Protein AF-X1RWL4-F1 (afdb_monomer)

Structure (mmCIF, N/CA/C/O backbone):
data_AF-X1RWL4-F1
#
_entry.id   AF-X1RWL4-F1
#
loop_
_atom_site.group_PDB
_atom_site.id
_atom_site.type_symbol
_atom_site.label_atom_id
_atom_site.label_alt_id
_atom_site.label_comp_id
_atom_site.label_asym_id
_atom_site.label_entity_id
_atom_site.label_seq_id
_atom_site.pdbx_PDB_ins_code
_atom_site.Cartn_x
_atom_site.Cartn_y
_atom_site.Cartn_z
_atom_site.occupancy
_atom_site.B_iso_or_equiv
_atom_site.auth_seq_id
_atom_site.auth_comp_id
_atom_site.auth_asym_id
_atom_site.auth_atom_id
_atom_site.pdbx_PDB_model_num
ATOM 1 N N . MET A 1 1 ? -9.532 5.667 10.538 1.00 86.38 1 MET A N 1
ATOM 2 C CA . MET A 1 1 ? -8.866 4.566 11.268 1.00 86.38 1 MET A CA 1
ATOM 3 C C . MET A 1 1 ? -7.826 3.857 10.399 1.00 86.38 1 MET A C 1
ATOM 5 O O . MET A 1 1 ? -6.660 4.006 10.717 1.00 86.38 1 MET A O 1
ATOM 9 N N . TRP A 1 2 ? -8.199 3.210 9.281 1.00 91.00 2 TRP A N 1
ATOM 10 C CA . TRP A 1 2 ? -7.274 2.507 8.360 1.00 91.00 2 TRP A CA 1
ATOM 11 C C . TRP A 1 2 ? -6.028 3.310 7.957 1.00 91.00 2 TRP A C 1
ATOM 13 O O . TRP A 1 2 ? -4.929 2.778 7.972 1.00 91.00 2 TRP A O 1
ATOM 23 N N . ALA A 1 3 ? -6.176 4.606 7.670 1.00 91.00 3 ALA A N 1
ATOM 24 C CA . ALA A 1 3 ? -5.055 5.463 7.276 1.00 91.00 3 ALA A CA 1
ATOM 25 C C . ALA A 1 3 ? -3.984 5.682 8.367 1.00 91.00 3 ALA A C 1
ATOM 27 O O . ALA A 1 3 ? -2.908 6.175 8.047 1.00 91.00 3 ALA A O 1
ATOM 28 N N . ASN A 1 4 ? -4.278 5.356 9.631 1.00 94.00 4 ASN A N 1
ATOM 29 C CA . ASN A 1 4 ? -3.341 5.497 10.752 1.00 94.00 4 ASN A CA 1
ATOM 30 C C . ASN A 1 4 ? -2.803 4.151 11.249 1.00 94.00 4 ASN A C 1
ATOM 32 O O . ASN A 1 4 ? -2.089 4.123 12.248 1.00 94.00 4 ASN A O 1
ATOM 36 N N . ALA A 1 5 ? -3.185 3.044 10.610 1.00 95.62 5 ALA A N 1
ATOM 37 C CA . ALA A 1 5 ? -2.617 1.749 10.934 1.00 95.62 5 ALA A CA 1
ATOM 38 C C . ALA A 1 5 ? -1.199 1.636 10.362 1.00 95.62 5 ALA A C 1
ATOM 40 O O . ALA A 1 5 ? -0.877 2.242 9.338 1.00 95.62 5 ALA A O 1
ATOM 41 N N . ASP A 1 6 ? -0.354 0.865 11.037 1.00 95.94 6 ASP A N 1
ATOM 42 C CA . ASP A 1 6 ? 0.970 0.527 10.534 1.00 95.94 6 ASP A CA 1
ATOM 43 C C . ASP A 1 6 ? 0.908 -0.457 9.356 1.00 95.94 6 ASP A C 1
ATOM 45 O O . ASP A 1 6 ? -0.157 -0.909 8.935 1.00 95.94 6 ASP A O 1
ATOM 49 N N . ASP A 1 7 ? 2.073 -0.824 8.824 1.00 96.69 7 ASP A N 1
ATOM 50 C CA . ASP A 1 7 ? 2.168 -1.689 7.649 1.00 96.69 7 ASP A CA 1
ATOM 51 C C . ASP A 1 7 ? 1.586 -3.106 7.857 1.00 96.69 7 ASP A C 1
ATOM 53 O O . ASP A 1 7 ? 1.326 -3.804 6.873 1.00 96.69 7 ASP A O 1
ATOM 57 N N . GLN A 1 8 ? 1.356 -3.535 9.105 1.00 97.00 8 GLN A N 1
ATOM 58 C CA . GLN A 1 8 ? 0.704 -4.805 9.454 1.00 97.00 8 GLN A CA 1
ATOM 59 C C . GLN A 1 8 ? -0.793 -4.640 9.778 1.00 97.00 8 GLN A C 1
ATOM 61 O O . GLN A 1 8 ? -1.455 -5.616 10.146 1.00 97.00 8 GLN A O 1
ATOM 66 N N . GLY A 1 9 ? -1.339 -3.428 9.651 1.00 96.62 9 GLY A N 1
ATOM 67 C CA . GLY A 1 9 ? -2.737 -3.128 9.939 1.00 96.62 9 GLY A CA 1
ATOM 68 C C . GLY A 1 9 ? -3.029 -2.985 11.427 1.00 96.62 9 GLY A C 1
ATOM 69 O O . GLY A 1 9 ? -4.152 -3.270 11.851 1.00 96.62 9 GLY A O 1
ATOM 70 N N . ARG A 1 10 ? -2.030 -2.585 12.226 1.00 96.62 10 ARG A N 1
ATOM 71 C CA . ARG A 1 10 ? -2.174 -2.400 13.674 1.00 96.62 10 ARG A CA 1
ATOM 72 C C . ARG A 1 10 ? -2.142 -0.946 14.084 1.00 96.62 10 ARG A C 1
ATOM 74 O O . ARG A 1 10 ? -1.489 -0.117 13.458 1.00 96.62 10 ARG A O 1
ATOM 81 N N . LEU A 1 11 ? -2.851 -0.653 15.164 1.00 95.88 11 LEU A N 1
ATOM 82 C CA . LEU A 1 11 ? -2.928 0.674 15.755 1.00 95.88 11 LEU A CA 1
ATOM 83 C C . LEU A 1 11 ? -3.198 0.571 17.270 1.00 95.88 11 LEU A C 1
ATOM 85 O O . LEU A 1 11 ? -3.659 -0.482 17.732 1.00 95.88 11 LEU A O 1
ATOM 89 N N . PRO A 1 12 ? -2.905 1.626 18.050 1.00 95.38 12 PRO A N 1
ATOM 90 C CA . PRO A 1 12 ? -3.184 1.655 19.485 1.00 95.38 12 PRO A CA 1
ATOM 91 C C . PRO A 1 12 ? -4.684 1.511 19.748 1.00 95.38 12 PRO A C 1
ATOM 93 O O . PRO A 1 12 ? -5.498 2.058 19.014 1.00 95.38 12 PRO A O 1
ATOM 96 N N . GLY A 1 13 ? -5.054 0.772 20.793 1.00 94.56 13 GLY A N 1
ATOM 97 C CA . GLY A 1 13 ? -6.445 0.604 21.223 1.00 94.56 13 GLY A CA 1
ATOM 98 C C . GLY A 1 13 ? -6.926 1.663 22.213 1.00 94.56 13 GLY A C 1
ATOM 99 O O . GLY A 1 13 ? -8.091 1.636 22.598 1.00 94.56 13 GLY A O 1
ATOM 100 N N . ASP A 1 14 ? -6.052 2.588 22.622 1.00 95.06 14 ASP A N 1
ATOM 101 C CA . ASP A 1 14 ? -6.396 3.623 23.593 1.00 95.06 14 ASP A CA 1
ATOM 102 C C . ASP A 1 14 ? -7.514 4.546 23.054 1.00 95.06 14 ASP A C 1
ATOM 104 O O . ASP A 1 14 ? -7.392 5.086 21.947 1.00 95.06 14 ASP A O 1
ATOM 108 N N . PRO A 1 15 ? -8.611 4.755 23.810 1.00 95.31 15 PRO A N 1
ATOM 109 C CA . PRO A 1 15 ? -9.731 5.579 23.366 1.00 95.31 15 PRO A CA 1
ATOM 110 C C . PRO A 1 15 ? -9.363 7.019 22.996 1.00 95.31 15 PRO A C 1
ATOM 112 O O . PRO A 1 15 ? -9.972 7.598 22.094 1.00 95.31 15 PRO A O 1
ATOM 115 N N . GLU A 1 16 ? -8.395 7.623 23.684 1.00 94.62 16 GLU A N 1
ATOM 116 C CA . GLU A 1 16 ? -7.959 8.994 23.422 1.00 94.62 16 GLU A CA 1
ATOM 117 C C . GLU A 1 16 ? -7.144 9.065 22.127 1.00 94.62 16 GLU A C 1
ATOM 119 O O . GLU A 1 16 ? -7.419 9.910 21.268 1.00 94.62 16 GLU A O 1
ATOM 124 N N . GLU A 1 17 ? -6.229 8.115 21.926 1.00 94.50 17 GLU A N 1
ATOM 125 C CA . GLU A 1 17 ? -5.460 7.998 20.684 1.00 94.50 17 GLU A CA 1
ATOM 126 C C . GLU A 1 17 ? -6.363 7.697 19.479 1.00 94.50 17 GLU A C 1
ATOM 128 O O . GLU A 1 17 ? -6.237 8.336 18.432 1.00 94.50 17 GLU A O 1
ATOM 133 N N . ILE A 1 18 ? -7.339 6.796 19.623 1.00 95.38 18 ILE A N 1
ATOM 134 C CA . ILE A 1 18 ? -8.297 6.480 18.556 1.00 95.38 18 ILE A CA 1
ATOM 135 C C . ILE A 1 18 ? -9.206 7.662 18.241 1.00 95.38 18 ILE A C 1
ATOM 137 O O . ILE A 1 18 ? -9.447 7.947 17.063 1.00 95.38 18 ILE A O 1
ATOM 141 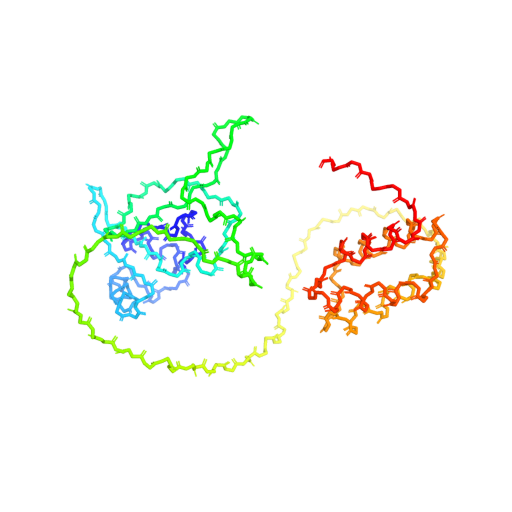N N . LYS A 1 19 ? -9.684 8.391 19.256 1.00 94.94 19 LYS A N 1
ATOM 142 C CA . LYS A 1 19 ? -10.458 9.617 19.042 1.00 94.94 19 LYS A CA 1
ATOM 143 C C . LYS A 1 19 ? -9.663 10.613 18.199 1.00 94.94 19 LYS A C 1
ATOM 145 O O . LYS A 1 19 ? -10.202 11.145 17.226 1.00 94.94 19 LYS A O 1
ATOM 150 N N . TYR A 1 20 ? -8.396 10.829 18.541 1.00 94.12 20 TYR A N 1
ATOM 151 C CA . TYR A 1 20 ? -7.521 11.741 17.812 1.00 94.12 20 TYR A CA 1
ATOM 152 C C . TYR A 1 20 ? -7.214 11.247 16.390 1.00 94.12 20 TYR A C 1
ATOM 154 O O . TYR A 1 20 ? -7.287 12.016 15.434 1.00 94.12 20 TYR A O 1
ATOM 162 N N . ALA A 1 21 ? -6.933 9.956 16.223 1.00 92.44 21 ALA A N 1
ATOM 163 C CA . ALA A 1 21 ? -6.550 9.382 14.939 1.00 92.44 21 ALA A CA 1
ATOM 164 C C . ALA A 1 21 ? -7.731 9.255 13.959 1.00 92.44 21 ALA A C 1
ATOM 166 O O . ALA A 1 21 ? -7.589 9.511 12.762 1.00 92.44 21 ALA A O 1
ATOM 167 N N . ALA A 1 22 ? -8.900 8.814 14.428 1.00 92.31 22 ALA A N 1
ATOM 168 C CA . ALA A 1 22 ? -10.034 8.479 13.566 1.00 92.31 22 ALA A CA 1
ATOM 169 C C . ALA A 1 22 ? -11.090 9.587 13.475 1.00 92.31 22 ALA A C 1
ATOM 171 O O . ALA A 1 22 ? -11.703 9.736 12.418 1.00 92.31 22 ALA A O 1
ATOM 172 N N . CYS A 1 23 ? -11.291 10.360 14.544 1.00 92.56 23 CYS A N 1
ATOM 173 C CA . CYS A 1 23 ? -12.395 11.313 14.659 1.00 92.56 23 CYS A CA 1
ATOM 174 C C . CYS A 1 23 ? -11.955 12.698 15.192 1.00 92.56 23 CYS A C 1
ATOM 176 O O . CYS A 1 23 ? -12.663 13.240 16.045 1.00 92.56 23 CYS A O 1
ATOM 178 N N . PRO A 1 24 ? -10.845 13.314 14.729 1.00 91.50 24 PRO A N 1
ATOM 179 C CA . PRO A 1 24 ? -10.258 14.493 15.382 1.00 91.50 24 PRO A CA 1
ATOM 180 C C . PRO A 1 24 ? -11.190 15.712 15.448 1.00 91.50 24 PRO A C 1
ATOM 182 O O . PRO A 1 24 ? -11.215 16.403 16.457 1.00 91.50 24 PRO A O 1
ATOM 185 N N . ASN A 1 25 ? -11.997 15.946 14.407 1.00 92.38 25 ASN A N 1
ATOM 186 C CA . ASN A 1 25 ? -12.827 17.154 14.261 1.00 92.38 25 ASN A CA 1
ATOM 187 C C . ASN A 1 25 ? -14.329 16.895 14.482 1.00 92.38 25 ASN A C 1
ATOM 189 O O . ASN A 1 25 ? -15.168 17.593 13.917 1.00 92.38 25 ASN A O 1
ATOM 193 N N . ILE A 1 26 ? -14.682 15.834 15.212 1.00 92.00 26 ILE A N 1
ATOM 194 C CA . ILE A 1 26 ? -16.082 15.446 15.442 1.00 92.00 26 ILE A CA 1
ATOM 195 C C . ILE A 1 26 ? -16.442 15.671 16.911 1.00 92.00 26 ILE A C 1
ATOM 197 O O . ILE A 1 26 ? -16.316 14.758 17.722 1.00 92.00 26 ILE A O 1
ATOM 201 N N . ASP A 1 27 ? -16.875 16.879 17.263 1.00 92.12 27 ASP A N 1
ATOM 202 C CA . ASP A 1 27 ? -17.032 17.310 18.665 1.00 92.12 27 ASP A CA 1
ATOM 203 C C . ASP A 1 27 ? -18.026 16.472 19.482 1.00 92.12 27 ASP A C 1
ATOM 205 O O . ASP A 1 27 ? -17.841 16.286 20.681 1.00 92.12 27 ASP A O 1
ATOM 209 N N . HIS A 1 28 ? -19.066 15.930 18.843 1.00 93.38 28 HIS A N 1
ATOM 210 C CA . HIS A 1 28 ? -20.084 15.124 19.526 1.00 93.38 28 HIS A CA 1
ATOM 211 C C . HIS A 1 28 ? -19.628 13.694 19.849 1.00 93.38 28 HIS A C 1
ATOM 213 O O . HIS A 1 28 ? -20.291 13.022 20.630 1.00 93.38 28 HIS A O 1
ATOM 219 N N . ILE A 1 29 ? -18.526 13.222 19.255 1.00 93.06 29 ILE A N 1
ATOM 220 C CA . ILE A 1 29 ? -17.916 11.935 19.607 1.00 93.06 29 ILE A CA 1
ATOM 221 C C . ILE A 1 29 ? -16.843 12.215 20.646 1.00 93.06 29 ILE A C 1
ATOM 223 O O . ILE A 1 29 ? -15.818 12.823 20.338 1.00 93.06 29 ILE A O 1
ATOM 227 N N . THR A 1 30 ? -17.042 11.744 21.864 1.00 95.00 30 THR A N 1
ATOM 228 C CA . 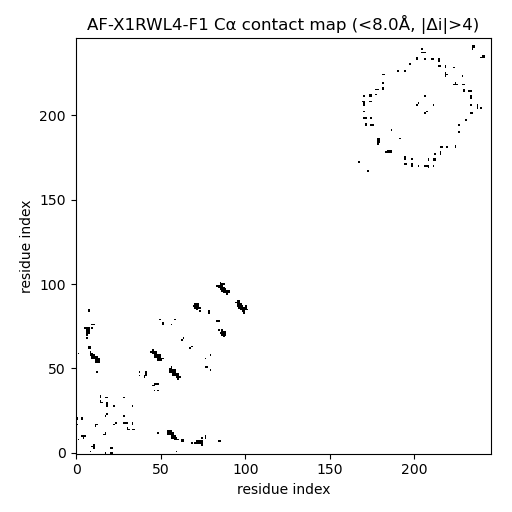THR A 1 30 ? -16.074 11.867 22.952 1.00 95.00 30 THR A CA 1
ATOM 229 C C . THR A 1 30 ? -15.224 10.603 23.070 1.00 95.00 30 THR A C 1
ATOM 231 O O . THR A 1 30 ? -15.542 9.559 22.502 1.00 95.00 30 THR A O 1
ATOM 234 N N . LYS A 1 31 ? -14.137 10.659 23.850 1.00 94.38 31 LYS A N 1
ATOM 235 C CA . LYS A 1 31 ? -13.337 9.459 24.156 1.00 94.38 31 LYS A CA 1
ATOM 236 C C . LYS A 1 31 ? -14.129 8.365 24.885 1.00 94.38 31 LYS A C 1
ATOM 238 O O . LYS A 1 31 ? -13.762 7.202 24.799 1.00 94.38 31 LYS A O 1
ATOM 243 N N . ALA A 1 32 ? -15.224 8.721 25.562 1.00 95.19 32 ALA A N 1
ATOM 244 C CA . ALA A 1 32 ? -16.102 7.760 26.227 1.00 95.19 32 ALA A CA 1
ATOM 245 C C . ALA A 1 32 ? -16.952 6.942 25.237 1.00 95.19 32 ALA A C 1
ATOM 247 O O . ALA A 1 32 ? -17.381 5.842 25.574 1.00 95.19 32 ALA A O 1
ATOM 248 N N . ASP A 1 33 ? -17.162 7.446 24.017 1.00 95.94 33 ASP A N 1
ATOM 249 C CA . ASP A 1 33 ? -17.944 6.760 22.981 1.00 95.94 33 ASP A CA 1
ATOM 250 C C . ASP A 1 33 ? -17.107 5.733 22.205 1.00 95.94 33 ASP A C 1
ATOM 252 O O . ASP A 1 33 ? -17.641 4.783 21.630 1.00 95.94 33 ASP A O 1
ATOM 256 N N . ILE A 1 34 ? -15.780 5.901 22.203 1.00 96.06 34 ILE A N 1
ATOM 257 C CA . ILE A 1 34 ? -14.854 5.077 21.422 1.00 96.06 34 ILE A CA 1
ATOM 258 C C . ILE A 1 34 ? -14.924 3.586 21.778 1.00 96.06 34 ILE A C 1
ATOM 260 O O . ILE A 1 34 ? -15.020 2.798 20.840 1.00 96.06 34 ILE A O 1
ATOM 264 N N . PRO A 1 35 ? -14.943 3.153 23.057 1.00 96.31 35 PRO A N 1
ATOM 265 C CA . PRO A 1 35 ? -15.036 1.729 23.380 1.00 96.31 35 PRO A CA 1
ATOM 266 C C . PRO A 1 35 ? -16.260 1.054 22.753 1.00 96.31 35 PRO A C 1
ATOM 268 O O . PRO A 1 35 ? -16.147 -0.032 22.192 1.00 96.31 35 PRO A O 1
ATOM 271 N N . LYS A 1 36 ? -17.415 1.732 22.767 1.00 96.81 36 LYS A N 1
ATOM 272 C CA . LYS A 1 36 ? -18.646 1.222 22.156 1.00 96.81 36 LYS A CA 1
ATOM 273 C C . LYS A 1 36 ? -18.533 1.137 20.632 1.00 96.81 36 LYS A C 1
ATOM 275 O O . LYS A 1 36 ? -18.956 0.151 20.039 1.00 96.81 36 LYS A O 1
ATOM 280 N N . LEU A 1 37 ? -17.931 2.142 19.994 1.00 95.81 37 LEU A N 1
ATOM 281 C CA . LEU A 1 37 ? -17.680 2.118 18.549 1.00 95.81 37 LEU A CA 1
ATOM 282 C C . LEU A 1 37 ? -16.722 0.982 18.160 1.00 95.81 37 LEU A C 1
ATOM 284 O O . LEU A 1 37 ? -16.943 0.307 17.159 1.00 95.81 37 LEU A O 1
ATOM 288 N N . LEU A 1 38 ? -15.676 0.741 18.955 1.00 96.25 38 LEU A N 1
ATOM 289 C CA . LEU A 1 38 ? -14.752 -0.372 18.736 1.00 96.25 38 LEU A CA 1
ATOM 290 C C . LEU A 1 38 ? -15.442 -1.728 18.917 1.00 96.25 38 LEU A C 1
ATOM 292 O O . LEU A 1 38 ? -15.200 -2.633 18.122 1.00 96.25 38 LEU A O 1
ATOM 296 N N . GLU A 1 39 ? -16.332 -1.862 19.902 1.00 96.81 39 GLU A N 1
ATOM 297 C CA . GLU A 1 39 ? -17.157 -3.061 20.087 1.00 96.81 39 GLU A CA 1
ATOM 298 C C . GLU A 1 39 ? -18.069 -3.310 18.877 1.00 96.81 39 GLU A C 1
ATOM 300 O O . GLU A 1 39 ? -18.146 -4.433 18.382 1.00 96.81 39 GLU A O 1
ATOM 305 N N . GLU A 1 40 ? -18.711 -2.266 18.343 1.00 97.06 40 GLU A N 1
ATOM 306 C CA . GLU A 1 40 ? -19.524 -2.365 17.127 1.00 97.06 40 GLU A CA 1
ATOM 307 C C . GLU A 1 40 ? -18.685 -2.797 15.915 1.00 97.06 40 GLU A C 1
ATOM 309 O O . GLU A 1 40 ? -19.104 -3.678 15.164 1.00 97.06 40 GLU A O 1
ATOM 314 N N . LEU A 1 41 ? -17.484 -2.243 15.731 1.00 96.56 41 LEU A N 1
ATOM 315 C CA . LEU A 1 41 ? -16.582 -2.647 14.646 1.00 96.56 41 LEU A CA 1
ATOM 316 C C . LEU A 1 41 ? -16.090 -4.092 14.809 1.00 96.56 41 LEU A C 1
ATOM 318 O O . LEU A 1 41 ? -16.033 -4.833 13.827 1.00 96.56 41 LEU A O 1
ATOM 322 N N . ALA A 1 42 ? -15.766 -4.504 16.036 1.00 96.62 42 ALA A N 1
ATOM 323 C CA . ALA A 1 42 ? -15.335 -5.865 16.337 1.00 96.62 42 ALA A CA 1
ATOM 324 C C . ALA A 1 42 ? -16.464 -6.881 16.119 1.00 96.62 42 ALA A C 1
ATOM 326 O O . ALA A 1 42 ? -16.242 -7.939 15.543 1.00 96.62 42 ALA A O 1
ATOM 327 N N . LYS A 1 43 ? -17.698 -6.533 16.501 1.00 97.44 43 LYS A N 1
ATOM 328 C CA . LYS A 1 43 ? -18.894 -7.358 16.279 1.00 97.44 43 LYS A CA 1
ATOM 329 C C . LYS A 1 43 ? -19.203 -7.585 14.795 1.00 97.44 43 LYS A C 1
ATOM 331 O O . LYS A 1 43 ? -19.867 -8.561 14.461 1.00 97.44 43 LYS A O 1
ATOM 336 N N . ASN A 1 44 ? -18.764 -6.678 13.926 1.00 97.00 44 ASN A N 1
ATOM 337 C CA . ASN A 1 44 ? -18.918 -6.786 12.476 1.00 97.00 44 ASN A CA 1
ATOM 338 C C . ASN A 1 44 ? -17.692 -7.413 11.785 1.00 97.00 44 ASN A C 1
ATOM 340 O O . ASN A 1 44 ? -17.575 -7.297 10.568 1.00 97.00 44 ASN A O 1
ATOM 344 N N . ASP A 1 45 ? -16.771 -8.029 12.536 1.00 96.19 45 ASP A N 1
ATOM 345 C CA . ASP A 1 45 ? -15.558 -8.673 12.012 1.00 96.19 45 ASP A CA 1
ATOM 346 C C . ASP A 1 45 ? -14.675 -7.738 11.159 1.00 96.19 45 ASP A C 1
ATOM 348 O O . ASP A 1 45 ? -13.953 -8.172 10.262 1.00 96.19 45 ASP A O 1
ATOM 352 N N . LEU A 1 46 ? -14.703 -6.430 11.442 1.00 96.12 46 LEU A N 1
ATOM 353 C CA . LEU A 1 46 ? -13.837 -5.454 10.768 1.00 96.12 46 LEU A CA 1
ATOM 354 C C . LEU A 1 46 ? -12.483 -5.330 11.469 1.00 96.12 46 LEU A C 1
ATOM 356 O O . LEU A 1 46 ? -11.445 -5.115 10.837 1.00 96.12 46 LEU A O 1
ATOM 360 N N . ILE A 1 47 ? -12.495 -5.464 12.794 1.00 97.38 47 ILE A N 1
ATOM 361 C CA . ILE A 1 47 ? -11.309 -5.371 13.636 1.00 97.38 47 ILE A CA 1
ATOM 362 C C . ILE A 1 47 ? -11.313 -6.433 14.729 1.00 97.38 47 ILE A C 1
ATOM 364 O O . ILE A 1 47 ? -12.355 -6.938 15.130 1.00 97.38 47 ILE A O 1
ATOM 368 N N . LYS A 1 48 ? -10.134 -6.700 15.283 1.00 96.94 48 LYS A N 1
ATOM 369 C CA . LYS A 1 48 ? -9.943 -7.445 16.525 1.00 96.94 48 LYS A CA 1
ATOM 370 C C . LYS A 1 48 ? -9.229 -6.550 17.527 1.00 96.94 48 LYS A C 1
ATOM 372 O O . LYS A 1 48 ? -8.090 -6.150 17.292 1.00 96.94 48 LYS A O 1
ATOM 377 N N . VAL A 1 49 ? -9.893 -6.246 18.637 1.00 96.75 49 VAL A N 1
ATOM 378 C CA . VAL A 1 49 ? -9.277 -5.579 19.793 1.00 96.75 49 VAL A CA 1
ATOM 379 C C . VAL A 1 49 ? -8.631 -6.655 20.665 1.00 96.75 49 VAL A C 1
ATOM 381 O O . VAL A 1 49 ? -9.252 -7.683 20.937 1.00 96.75 49 VAL A O 1
ATOM 384 N N . TYR A 1 50 ? -7.375 -6.468 21.060 1.00 96.38 50 TYR A N 1
ATOM 385 C CA . TYR A 1 50 ? -6.640 -7.431 21.878 1.00 96.38 50 TYR A CA 1
ATOM 386 C C . TYR A 1 50 ? -5.692 -6.734 22.852 1.00 96.38 50 TYR A C 1
ATOM 388 O O . TYR A 1 50 ? -5.208 -5.626 22.617 1.00 96.38 50 TYR A O 1
ATOM 396 N N . ASN A 1 51 ? -5.414 -7.417 23.959 1.00 95.12 51 ASN A N 1
ATOM 397 C CA . ASN A 1 51 ? -4.500 -6.930 24.980 1.00 95.12 51 ASN A CA 1
ATOM 398 C C . ASN A 1 51 ? -3.062 -7.312 24.643 1.00 95.12 51 ASN A C 1
ATOM 400 O O . ASN A 1 51 ? -2.763 -8.471 24.348 1.00 95.12 51 ASN A O 1
ATOM 404 N N . THR A 1 52 ? -2.163 -6.338 24.743 1.00 91.56 52 THR A N 1
ATOM 405 C CA . THR A 1 52 ? -0.717 -6.570 24.744 1.00 91.56 52 THR A CA 1
ATOM 406 C C . THR A 1 52 ? -0.174 -6.404 26.164 1.00 91.56 52 THR A C 1
ATOM 408 O O . THR A 1 52 ? -0.892 -6.038 27.090 1.00 91.56 52 THR A O 1
ATOM 411 N N . TYR A 1 53 ? 1.121 -6.642 26.353 1.00 88.19 53 TYR A N 1
ATOM 412 C CA . TYR A 1 53 ? 1.784 -6.435 27.643 1.00 88.19 53 TYR A CA 1
ATOM 413 C C . TYR A 1 53 ? 1.829 -4.962 28.098 1.00 88.19 53 TYR A C 1
ATOM 415 O O . TYR A 1 53 ? 2.065 -4.706 29.276 1.00 88.19 53 TYR A O 1
ATOM 423 N N . LYS A 1 54 ? 1.661 -4.002 27.175 1.00 83.75 54 LYS A N 1
ATOM 424 C CA . LYS A 1 54 ? 1.775 -2.556 27.439 1.00 83.75 54 LYS A CA 1
ATOM 425 C C . LYS A 1 54 ? 0.450 -1.819 27.321 1.00 83.75 54 LYS A C 1
ATOM 427 O O . LYS A 1 54 ? 0.163 -0.974 28.159 1.00 83.75 54 LYS A O 1
ATOM 432 N N . THR A 1 55 ? -0.310 -2.100 26.269 1.00 89.50 55 THR A N 1
ATOM 433 C CA . THR A 1 55 ? -1.536 -1.368 25.924 1.00 89.50 55 THR A CA 1
ATOM 434 C C . THR A 1 55 ? -2.538 -2.2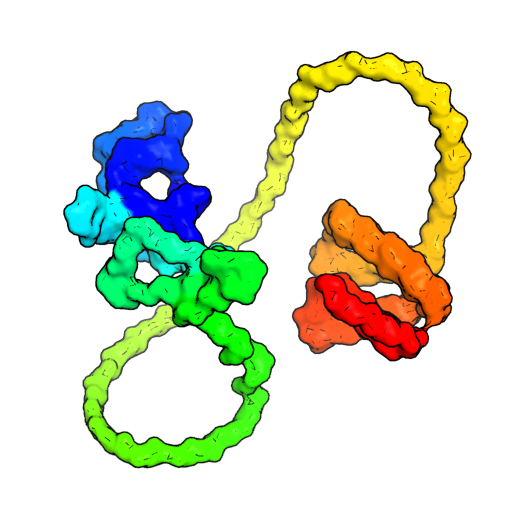77 25.221 1.00 89.50 55 THR A C 1
ATOM 436 O O . THR A 1 55 ? -2.179 -3.340 24.702 1.00 89.50 55 THR A O 1
ATOM 439 N N . GLU A 1 56 ? -3.789 -1.838 25.135 1.00 94.81 56 GLU A N 1
ATOM 440 C CA . GLU A 1 56 ? -4.718 -2.371 24.142 1.00 94.81 56 GLU A CA 1
ATOM 441 C C . GLU A 1 56 ? -4.221 -2.025 22.735 1.00 94.81 56 GLU A C 1
ATOM 443 O O . GLU A 1 56 ? -3.619 -0.971 22.499 1.00 94.81 56 GLU A O 1
ATOM 448 N N . ALA A 1 57 ? -4.438 -2.944 21.804 1.00 96.38 57 ALA A N 1
ATOM 449 C CA . ALA A 1 57 ? -4.111 -2.783 20.401 1.00 96.38 57 ALA A CA 1
ATOM 450 C C . ALA A 1 57 ? -5.267 -3.291 19.542 1.00 96.38 57 ALA A C 1
ATOM 452 O O . ALA A 1 57 ? -6.086 -4.112 19.962 1.00 96.38 57 ALA A O 1
ATOM 453 N N . ILE A 1 58 ? -5.324 -2.789 18.317 1.00 97.50 58 ILE A N 1
ATOM 454 C CA . ILE A 1 58 ? -6.338 -3.150 17.336 1.00 97.50 58 ILE A CA 1
ATOM 455 C C . ILE A 1 58 ? -5.633 -3.761 16.132 1.00 97.50 58 ILE A C 1
ATOM 457 O O . ILE A 1 58 ? -4.616 -3.244 15.676 1.00 97.50 58 ILE A O 1
ATOM 461 N N . GLN A 1 59 ? -6.176 -4.863 15.621 1.00 97.69 59 GLN A N 1
ATOM 462 C CA . GLN A 1 59 ? -5.801 -5.468 14.346 1.00 97.69 59 GLN A CA 1
ATOM 463 C C . GLN A 1 59 ? -6.957 -5.300 13.364 1.00 97.69 59 GLN A C 1
ATOM 465 O O . GLN A 1 59 ? -8.073 -5.729 13.646 1.00 97.69 59 GLN A O 1
ATOM 470 N N . ILE A 1 60 ? -6.686 -4.724 12.200 1.00 97.12 60 ILE A N 1
ATOM 471 C CA . ILE A 1 60 ? -7.624 -4.694 11.076 1.00 97.12 60 ILE A CA 1
ATOM 472 C C . ILE A 1 60 ? -7.594 -6.062 10.383 1.00 97.12 60 ILE A C 1
ATOM 474 O O . ILE A 1 60 ? -6.515 -6.534 10.014 1.00 97.12 60 ILE A O 1
ATOM 478 N N . LEU A 1 61 ? -8.756 -6.708 10.236 1.00 96.31 61 LEU A N 1
ATOM 479 C CA . LEU A 1 61 ? -8.843 -8.108 9.796 1.00 96.31 61 LEU A CA 1
ATOM 480 C C . LEU A 1 61 ? -8.691 -8.286 8.278 1.00 96.31 61 LEU A C 1
ATOM 482 O O . LEU A 1 61 ? -8.106 -9.268 7.834 1.00 96.31 61 LEU A O 1
ATOM 486 N N . ASP A 1 62 ? -9.130 -7.313 7.484 1.00 94.12 62 ASP A N 1
ATOM 487 C CA . ASP A 1 62 ? -9.070 -7.335 6.015 1.00 94.12 62 ASP A CA 1
ATOM 488 C C . ASP A 1 62 ? -7.845 -6.598 5.438 1.00 94.12 62 ASP A C 1
ATOM 490 O O . ASP A 1 62 ? -7.734 -6.390 4.225 1.00 94.12 62 ASP A O 1
ATOM 494 N N . TRP A 1 63 ? -6.890 -6.211 6.295 1.00 95.06 63 TRP A N 1
ATOM 495 C CA . TRP A 1 63 ? -5.779 -5.321 5.941 1.00 95.06 63 TRP A CA 1
ATOM 496 C C . TRP A 1 63 ? -5.018 -5.771 4.688 1.00 95.06 63 TRP A C 1
ATOM 498 O O . TRP A 1 63 ? -4.833 -5.005 3.739 1.00 95.06 63 TRP A O 1
ATOM 508 N N . TRP A 1 64 ? -4.603 -7.038 4.662 1.00 92.81 64 TRP A N 1
ATOM 509 C CA . TRP A 1 64 ? -3.817 -7.600 3.565 1.00 92.81 64 TRP A CA 1
ATOM 510 C C . TRP A 1 64 ? -4.628 -7.819 2.288 1.00 92.81 64 TRP A C 1
ATOM 512 O O . TRP A 1 64 ? -4.060 -7.804 1.194 1.00 92.81 64 TRP A O 1
ATOM 522 N N . GLU A 1 65 ? -5.946 -7.975 2.402 1.00 90.88 65 GLU A N 1
ATOM 523 C CA . GLU A 1 65 ? -6.836 -8.146 1.256 1.00 90.88 65 GLU A CA 1
ATOM 524 C C . GLU A 1 65 ? -7.047 -6.819 0.522 1.00 90.88 65 GLU A C 1
ATOM 526 O O . GLU A 1 65 ? -6.981 -6.786 -0.715 1.00 90.88 65 GLU A O 1
ATOM 531 N N . VAL A 1 66 ? -7.224 -5.737 1.292 1.00 90.81 66 VAL A N 1
ATOM 532 C CA . VAL A 1 66 ? -7.554 -4.392 0.805 1.00 90.81 66 VAL A CA 1
ATOM 533 C C . VAL A 1 66 ? -6.310 -3.578 0.438 1.00 90.81 66 VAL A C 1
ATOM 535 O O . VAL A 1 66 ? -6.247 -3.032 -0.664 1.00 90.81 66 VAL A O 1
ATOM 538 N N . HIS A 1 67 ? -5.308 -3.479 1.322 1.00 88.88 67 HIS A N 1
ATOM 539 C CA . HIS A 1 67 ? -4.210 -2.517 1.145 1.00 88.88 67 HIS A CA 1
ATOM 540 C C . HIS A 1 67 ? -3.040 -3.021 0.293 1.00 88.88 67 HIS A C 1
ATOM 542 O O . HIS A 1 67 ? -2.379 -2.202 -0.348 1.00 88.88 67 HIS A O 1
ATOM 548 N N . ARG A 1 68 ? -2.782 -4.338 0.267 1.00 89.44 68 ARG A N 1
ATOM 549 C CA . ARG A 1 68 ? -1.731 -5.009 -0.536 1.00 89.44 68 ARG A CA 1
ATOM 550 C C . ARG A 1 68 ? -0.436 -4.186 -0.707 1.00 89.44 68 ARG A C 1
ATOM 552 O O . ARG A 1 68 ? -0.033 -3.900 -1.843 1.00 89.44 68 ARG A O 1
ATOM 559 N N . PRO A 1 69 ? 0.224 -3.768 0.387 1.00 90.38 69 PRO A N 1
ATOM 560 C CA . PRO A 1 69 ? 1.382 -2.897 0.284 1.00 90.38 69 PRO A CA 1
ATOM 561 C C . PRO A 1 69 ? 2.567 -3.632 -0.365 1.00 90.38 69 PRO A C 1
ATOM 563 O O . PRO A 1 69 ? 2.771 -4.829 -0.177 1.00 90.38 69 PRO A O 1
ATOM 566 N N . GLN A 1 70 ? 3.381 -2.915 -1.148 1.00 92.31 70 GLN A N 1
ATOM 567 C CA . GLN A 1 70 ? 4.580 -3.487 -1.787 1.00 92.31 70 GLN A CA 1
ATOM 568 C C . GLN A 1 70 ? 5.731 -3.706 -0.789 1.00 92.31 70 GLN A C 1
ATOM 570 O O . GLN A 1 70 ? 6.619 -4.527 -1.040 1.00 92.31 70 GLN A O 1
ATOM 575 N N . TRP A 1 71 ? 5.718 -2.945 0.304 1.00 94.81 71 TRP A N 1
ATOM 576 C CA . TRP A 1 71 ? 6.669 -2.974 1.408 1.00 94.81 71 TRP A CA 1
ATOM 577 C C . TRP A 1 71 ? 5.884 -2.961 2.711 1.00 94.81 71 TRP A C 1
ATOM 579 O O . TRP A 1 71 ? 4.889 -2.252 2.795 1.00 94.81 71 TRP A O 1
ATOM 589 N N . ALA A 1 72 ? 6.346 -3.714 3.698 1.00 96.81 72 ALA A N 1
ATOM 590 C CA . ALA A 1 72 ? 5.782 -3.704 5.028 1.00 96.81 72 ALA A CA 1
ATOM 591 C C . ALA A 1 72 ? 6.867 -3.886 6.086 1.00 96.81 72 ALA A C 1
ATOM 593 O O . ALA A 1 72 ? 7.599 -4.887 6.095 1.00 96.81 72 ALA A O 1
ATOM 594 N N . TRP A 1 73 ? 6.970 -2.893 6.956 1.00 96.50 73 TRP A N 1
ATOM 595 C CA . TRP A 1 73 ? 7.807 -2.912 8.141 1.00 96.50 73 TRP A CA 1
ATOM 596 C C . TR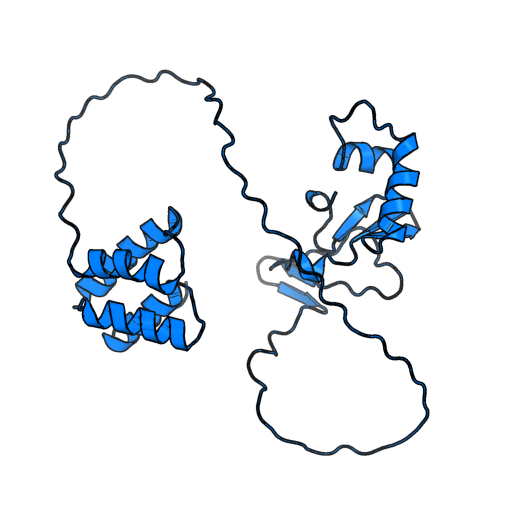P A 1 73 ? 7.174 -3.756 9.254 1.00 96.50 73 TRP A C 1
ATOM 598 O O . TRP A 1 73 ? 5.955 -3.958 9.270 1.00 96.50 73 TRP A O 1
ATOM 608 N N . PRO A 1 74 ? 7.998 -4.283 10.180 1.00 96.44 74 PRO A N 1
ATOM 609 C CA . PRO A 1 74 ? 7.490 -4.924 11.381 1.00 96.44 74 PRO A CA 1
ATOM 610 C C . PRO A 1 74 ? 6.660 -3.933 12.196 1.00 96.44 74 PRO A C 1
ATOM 612 O O . PRO A 1 74 ? 7.037 -2.768 12.348 1.00 96.44 74 PRO A O 1
ATOM 615 N N . SER A 1 75 ? 5.546 -4.421 12.731 1.00 95.75 75 SER A N 1
ATOM 616 C CA . SER A 1 75 ? 4.714 -3.642 13.640 1.00 95.75 75 SER A CA 1
ATOM 617 C C . SER A 1 75 ? 5.426 -3.396 14.970 1.00 95.75 75 SER A C 1
ATOM 619 O O . SER A 1 75 ? 6.240 -4.202 15.426 1.00 95.75 75 SER A O 1
ATOM 621 N N . GLN A 1 76 ? 5.076 -2.290 15.626 1.00 93.88 76 GLN A N 1
ATOM 622 C CA . GLN A 1 76 ? 5.450 -2.041 17.021 1.00 93.88 76 GLN A CA 1
ATOM 623 C C . GLN A 1 76 ? 4.561 -2.813 18.013 1.00 93.88 76 GLN A C 1
ATOM 625 O O . GLN A 1 76 ? 4.926 -2.960 19.182 1.00 93.88 76 GLN A O 1
ATOM 630 N N . TYR A 1 77 ? 3.419 -3.324 17.549 1.00 94.50 77 TYR A N 1
ATOM 631 C CA . TYR A 1 77 ? 2.465 -4.107 18.321 1.00 94.50 77 TYR A CA 1
ATOM 632 C C . TYR A 1 77 ? 2.615 -5.600 17.979 1.00 94.50 77 TYR A C 1
ATOM 634 O O . TYR A 1 77 ? 2.721 -5.955 16.799 1.00 94.50 77 TYR A O 1
ATOM 642 N N . PRO A 1 78 ? 2.637 -6.498 18.981 1.00 94.69 78 PRO A N 1
ATOM 643 C CA . PRO A 1 78 ? 2.731 -7.933 18.734 1.00 94.69 78 PRO A CA 1
ATOM 644 C C . PRO A 1 78 ? 1.490 -8.447 17.987 1.00 94.69 78 PRO A C 1
ATOM 646 O O . PRO A 1 78 ? 0.403 -7.918 18.202 1.00 94.69 78 PRO A O 1
ATOM 649 N N . PRO A 1 79 ? 1.612 -9.485 17.143 1.00 95.12 79 PRO A N 1
ATOM 650 C CA . PRO A 1 79 ? 0.460 -10.074 16.473 1.00 95.12 79 PRO A CA 1
ATOM 651 C C . PRO A 1 79 ? -0.557 -10.642 17.467 1.00 95.12 79 PRO A C 1
ATOM 653 O O . PRO A 1 79 ? -0.156 -11.258 18.461 1.00 95.12 79 PRO A O 1
ATOM 656 N N . PRO A 1 80 ? -1.870 -10.492 17.205 1.00 95.44 80 PRO A N 1
ATOM 657 C CA . PRO A 1 80 ? -2.873 -11.225 17.959 1.00 95.44 80 PRO A CA 1
ATOM 658 C C . PRO A 1 80 ? -2.763 -12.727 17.678 1.00 95.44 80 PRO A C 1
ATOM 660 O O . PRO A 1 80 ? -2.214 -13.161 16.665 1.00 95.44 80 PRO A O 1
ATOM 663 N N . GLU A 1 81 ? -3.338 -13.537 18.563 1.00 92.62 81 GLU A N 1
ATOM 664 C CA . GLU A 1 81 ? -3.335 -14.991 18.406 1.00 92.62 81 GLU A CA 1
ATOM 665 C C . GLU A 1 81 ? -3.907 -15.418 17.044 1.00 92.62 81 GLU A C 1
ATOM 667 O O . GLU A 1 81 ? -4.979 -14.951 16.636 1.00 92.62 81 GLU A O 1
ATOM 672 N N . GLY A 1 82 ? -3.164 -16.297 16.361 1.00 91.81 82 GLY A N 1
ATOM 673 C CA . GLY A 1 82 ? -3.484 -16.814 15.029 1.00 91.81 82 GLY A CA 1
ATOM 674 C C . GLY A 1 82 ? -3.085 -15.905 13.862 1.00 91.81 82 GLY A C 1
ATOM 675 O O . GLY A 1 82 ? -3.296 -16.288 12.715 1.00 91.81 82 GLY A O 1
ATOM 676 N N . TRP A 1 83 ? -2.513 -14.725 14.118 1.00 94.00 83 TRP A N 1
ATOM 677 C CA . TRP A 1 83 ? -2.117 -13.786 13.069 1.00 94.00 83 TRP A CA 1
ATOM 678 C C . TRP A 1 83 ? -0.650 -13.945 12.672 1.00 94.00 83 TRP A C 1
ATOM 680 O O . TRP A 1 83 ? 0.221 -14.102 13.528 1.00 94.00 83 TRP A O 1
ATOM 690 N N . GLN A 1 84 ? -0.374 -13.861 11.370 1.00 93.81 84 GLN A N 1
ATOM 691 C CA . GLN A 1 84 ? 0.977 -13.940 10.820 1.00 93.81 84 GLN A CA 1
ATOM 692 C C . GLN A 1 84 ? 1.348 -12.645 10.093 1.00 93.81 84 GLN A C 1
ATOM 694 O O . GLN A 1 84 ? 0.660 -12.201 9.171 1.00 93.81 84 GLN A O 1
ATOM 699 N N . ASP A 1 85 ? 2.463 -12.052 10.512 1.00 95.50 85 ASP A N 1
ATOM 700 C CA . ASP A 1 85 ? 3.001 -10.827 9.920 1.00 95.50 85 ASP A CA 1
ATOM 701 C C . ASP A 1 85 ? 3.633 -11.136 8.571 1.00 95.50 85 ASP A C 1
ATOM 703 O O . ASP A 1 85 ? 4.356 -12.125 8.430 1.00 95.50 85 ASP A O 1
ATOM 707 N N . HIS A 1 86 ? 3.403 -10.250 7.604 1.00 95.06 86 HIS A N 1
ATOM 708 C CA . HIS A 1 86 ? 4.041 -10.306 6.296 1.00 95.06 86 HIS A CA 1
ATOM 709 C C . HIS A 1 86 ? 5.073 -9.186 6.239 1.00 95.06 86 HIS A C 1
ATOM 711 O O . HIS A 1 86 ? 4.730 -8.002 6.227 1.00 95.06 86 HIS A O 1
ATOM 717 N N . LEU A 1 87 ? 6.353 -9.547 6.202 1.00 95.75 87 LEU A N 1
ATOM 718 C CA . LEU A 1 87 ? 7.449 -8.589 6.256 1.00 95.75 87 LEU A CA 1
ATOM 719 C C . LEU A 1 87 ? 8.118 -8.467 4.899 1.00 95.75 87 LEU A C 1
ATOM 721 O O . LEU A 1 87 ? 8.571 -9.453 4.312 1.00 95.75 87 LEU A O 1
ATOM 725 N N . ARG A 1 88 ? 8.241 -7.227 4.432 1.00 96.19 88 ARG A N 1
ATOM 726 C CA . ARG A 1 88 ? 9.110 -6.872 3.316 1.00 96.19 88 ARG A CA 1
ATOM 727 C C . ARG A 1 88 ? 9.617 -5.462 3.506 1.00 96.19 88 ARG A C 1
ATOM 729 O O . ARG A 1 88 ? 8.926 -4.511 3.171 1.00 96.19 88 ARG A O 1
ATOM 736 N N . TYR A 1 89 ? 10.839 -5.321 3.996 1.00 95.69 89 TYR A N 1
ATOM 737 C CA . TYR A 1 89 ? 11.437 -4.016 4.280 1.00 95.69 89 TYR A CA 1
ATOM 738 C C . TYR A 1 89 ? 12.948 -4.032 4.039 1.00 95.69 89 TYR A C 1
ATOM 740 O O . TYR A 1 89 ? 13.571 -5.088 3.910 1.00 95.69 89 TYR A O 1
ATOM 748 N N . LYS A 1 90 ? 13.545 -2.843 3.926 1.00 94.50 90 LYS A N 1
ATOM 749 C CA . LYS A 1 90 ? 14.997 -2.685 3.778 1.00 94.50 90 LYS A CA 1
ATOM 750 C C . LYS A 1 90 ? 15.623 -2.564 5.164 1.00 94.50 90 LYS A C 1
ATOM 752 O O . LYS A 1 90 ? 15.419 -1.556 5.829 1.00 94.50 90 LYS A O 1
ATOM 757 N N . ARG A 1 91 ? 16.399 -3.563 5.592 1.00 89.75 91 ARG A N 1
ATOM 758 C CA . ARG A 1 91 ? 17.134 -3.524 6.874 1.00 89.75 91 ARG A CA 1
ATOM 759 C C . ARG A 1 91 ? 18.433 -2.708 6.774 1.00 89.75 91 ARG A C 1
ATOM 761 O O . ARG A 1 91 ? 18.968 -2.267 7.782 1.00 89.75 91 ARG A O 1
ATOM 768 N N . GLY A 1 92 ? 18.902 -2.444 5.554 1.00 88.50 92 GLY A N 1
ATOM 769 C CA . GLY A 1 92 ? 20.050 -1.586 5.264 1.00 88.50 92 GLY A CA 1
ATOM 770 C C . GLY A 1 92 ? 20.132 -1.236 3.778 1.00 88.50 92 GLY A C 1
ATOM 771 O O . GLY A 1 92 ? 19.182 -1.449 3.026 1.00 88.50 92 GLY A O 1
ATOM 772 N N . ALA A 1 93 ? 21.284 -0.732 3.325 1.00 85.69 93 ALA A N 1
ATOM 773 C CA . ALA A 1 93 ? 21.458 -0.290 1.936 1.00 85.69 93 ALA A CA 1
ATOM 774 C C . ALA A 1 93 ? 21.303 -1.419 0.896 1.00 85.69 93 ALA A C 1
ATOM 776 O O . ALA A 1 93 ? 20.870 -1.161 -0.225 1.00 85.69 93 ALA A O 1
ATOM 777 N N . LYS A 1 94 ? 21.656 -2.662 1.255 1.00 90.81 94 LYS A N 1
ATOM 778 C CA . LYS A 1 94 ? 21.677 -3.814 0.331 1.00 90.81 94 LYS A CA 1
ATOM 779 C C . LYS A 1 94 ? 20.797 -4.990 0.758 1.00 90.81 94 LYS A C 1
ATOM 781 O O . LYS A 1 94 ? 20.618 -5.916 -0.023 1.00 90.81 94 LYS A O 1
ATOM 786 N N . GLU A 1 95 ? 20.251 -4.968 1.971 1.00 93.75 95 GLU A N 1
ATOM 787 C CA . GLU A 1 95 ? 19.505 -6.098 2.528 1.00 93.75 95 GLU A CA 1
ATOM 788 C C . GLU A 1 95 ? 18.002 -5.818 2.508 1.00 93.75 95 GLU A C 1
ATOM 790 O O . GLU A 1 95 ? 17.522 -4.855 3.115 1.00 93.75 95 GLU A O 1
ATOM 795 N N . VAL A 1 96 ? 17.262 -6.686 1.818 1.00 94.25 96 VAL A N 1
ATOM 796 C CA . VAL A 1 96 ? 15.800 -6.736 1.866 1.00 94.25 96 VAL A CA 1
ATOM 797 C C . VAL A 1 96 ? 15.403 -7.971 2.656 1.00 94.25 96 VAL A C 1
ATOM 799 O O . VAL A 1 96 ? 15.646 -9.092 2.212 1.00 94.25 96 VAL A O 1
ATOM 802 N N . VAL A 1 97 ? 14.767 -7.755 3.801 1.00 94.19 97 VAL A N 1
ATOM 803 C CA . VAL A 1 97 ? 14.177 -8.826 4.604 1.00 94.19 97 VAL A CA 1
ATOM 804 C C . VAL A 1 97 ? 12.844 -9.193 3.972 1.00 94.19 97 VAL A C 1
ATOM 806 O O . VAL A 1 97 ? 12.061 -8.302 3.640 1.00 94.19 97 VAL A O 1
ATOM 809 N N . LYS A 1 98 ? 12.602 -10.491 3.784 1.00 95.19 98 LYS A N 1
ATOM 810 C CA . LYS A 1 98 ? 11.308 -11.037 3.372 1.00 95.19 98 LYS A CA 1
ATOM 811 C C . LYS A 1 98 ? 10.965 -12.204 4.281 1.00 95.19 98 LYS A C 1
ATOM 813 O O . LYS A 1 98 ? 11.692 -13.191 4.283 1.00 95.19 98 LYS A O 1
ATOM 818 N N . GLU A 1 99 ? 9.871 -12.091 5.014 1.00 93.12 99 GLU A N 1
ATOM 819 C CA . GLU A 1 99 ? 9.387 -13.139 5.914 1.00 93.12 99 GLU A CA 1
ATOM 820 C C . GLU A 1 99 ? 7.877 -13.253 5.763 1.00 93.12 99 GLU A C 1
ATOM 822 O O . GLU A 1 99 ? 7.189 -12.233 5.728 1.00 93.12 99 GLU A O 1
ATOM 827 N N . ASN A 1 100 ? 7.385 -14.480 5.570 1.00 90.62 100 ASN A N 1
ATOM 828 C CA . ASN A 1 100 ? 5.986 -14.795 5.251 1.00 90.62 100 ASN A CA 1
ATOM 829 C C . ASN A 1 100 ? 5.392 -13.948 4.111 1.00 90.62 100 ASN A C 1
ATOM 831 O O . ASN A 1 100 ? 4.184 -13.874 3.952 1.00 90.62 100 ASN A O 1
ATOM 835 N N . TRP A 1 101 ? 6.224 -13.292 3.298 1.00 92.12 101 TRP A N 1
ATOM 836 C CA . TRP A 1 101 ? 5.756 -12.447 2.209 1.00 92.12 101 TRP A CA 1
ATOM 837 C C . TRP A 1 101 ? 5.123 -13.322 1.137 1.00 92.12 101 TRP A C 1
ATOM 839 O O . TRP A 1 101 ? 5.726 -14.334 0.768 1.00 92.12 101 TRP A O 1
ATOM 849 N N . PHE A 1 102 ? 3.964 -12.915 0.604 1.00 85.00 102 PHE A N 1
ATOM 850 C CA . PHE A 1 102 ? 3.297 -13.632 -0.482 1.00 85.00 102 PHE A CA 1
ATOM 851 C C . PHE A 1 102 ? 4.322 -13.956 -1.569 1.00 85.00 102 PHE A C 1
ATOM 853 O O . PHE A 1 102 ? 4.852 -13.069 -2.251 1.00 85.00 102 PHE A O 1
ATOM 860 N N . SER A 1 103 ? 4.671 -15.236 -1.679 1.00 68.56 103 SER A N 1
ATOM 861 C CA . SER A 1 103 ? 5.548 -15.689 -2.744 1.00 68.56 103 SER A CA 1
ATOM 862 C C . SER A 1 103 ? 4.798 -15.423 -4.039 1.00 68.56 103 SER A C 1
ATOM 864 O O . SER A 1 103 ? 3.629 -15.787 -4.156 1.00 68.56 103 SER A O 1
ATOM 866 N N . GLN A 1 104 ? 5.438 -14.770 -5.011 1.00 53.28 104 GLN A N 1
ATOM 867 C CA . GLN A 1 104 ? 4.904 -14.699 -6.370 1.00 53.28 104 GLN A CA 1
ATOM 868 C C . GLN A 1 104 ? 4.926 -16.108 -6.977 1.00 53.28 104 GLN A C 1
ATOM 870 O O . GLN A 1 104 ? 5.781 -16.433 -7.791 1.00 53.28 104 GLN A O 1
ATOM 875 N N . VAL A 1 105 ? 4.004 -16.963 -6.548 1.00 40.53 105 VAL A N 1
ATOM 876 C CA . VAL A 1 105 ? 3.709 -18.259 -7.148 1.00 40.53 105 VAL A CA 1
ATOM 877 C C . VAL A 1 105 ? 2.192 -18.433 -7.121 1.00 40.53 105 VAL A C 1
ATOM 879 O O . VAL A 1 105 ? 1.652 -19.205 -6.341 1.00 40.53 105 VAL A O 1
ATOM 882 N N . SER A 1 106 ? 1.488 -17.656 -7.947 1.00 41.53 106 SER A N 1
ATOM 883 C CA . SER A 1 106 ? 0.180 -18.043 -8.504 1.00 41.53 106 SER A CA 1
ATOM 884 C C . SER A 1 106 ? -0.302 -17.054 -9.573 1.00 41.53 106 SER A C 1
ATOM 886 O O . SER A 1 106 ? -1.312 -16.386 -9.426 1.00 41.53 106 SER A O 1
ATOM 888 N N . GLU A 1 107 ? 0.403 -17.007 -10.704 1.00 38.44 107 GLU A N 1
ATOM 889 C CA . GLU A 1 107 ? -0.265 -16.775 -12.003 1.00 38.44 107 GLU A CA 1
ATOM 890 C C . GLU A 1 107 ? 0.132 -17.805 -13.076 1.00 38.44 107 GLU A C 1
ATOM 892 O O . GLU A 1 107 ? -0.387 -17.774 -14.183 1.00 38.44 107 GLU A O 1
ATOM 897 N N . ASN A 1 108 ? 0.960 -18.796 -12.735 1.00 38.81 108 ASN A N 1
ATOM 898 C CA . ASN A 1 108 ? 1.240 -19.949 -13.586 1.00 38.81 108 ASN A CA 1
ATOM 899 C C . ASN A 1 108 ? 1.098 -21.209 -12.736 1.00 38.81 108 ASN A C 1
ATOM 901 O O . ASN A 1 108 ? 2.058 -21.583 -12.077 1.00 38.81 108 ASN A O 1
ATOM 905 N N . ASN A 1 109 ? -0.099 -21.796 -12.682 1.00 38.06 109 ASN A N 1
ATOM 906 C CA . ASN A 1 109 ? -0.321 -23.232 -12.449 1.00 38.06 109 ASN A CA 1
ATOM 907 C C . ASN A 1 109 ? -1.809 -23.553 -12.647 1.00 38.06 109 ASN A C 1
ATOM 909 O O . ASN A 1 109 ? -2.520 -23.971 -11.739 1.00 38.06 109 ASN A O 1
ATOM 913 N N . ALA A 1 110 ? -2.270 -23.359 -13.880 1.00 41.69 110 ALA A N 1
ATOM 914 C CA . ALA A 1 110 ? -3.460 -24.012 -14.405 1.00 41.69 110 ALA A CA 1
ATOM 915 C C . ALA A 1 110 ? -3.026 -24.988 -15.506 1.00 41.69 110 ALA A C 1
ATOM 917 O O . ALA A 1 110 ? -3.296 -24.740 -16.672 1.00 41.69 110 ALA A O 1
ATOM 918 N N . SER A 1 111 ? -2.301 -26.051 -15.128 1.00 39.75 111 SER A N 1
ATOM 919 C CA . SER A 1 111 ? -2.244 -27.336 -15.852 1.00 39.75 111 SER A CA 1
ATOM 920 C C . SER A 1 111 ? -1.181 -28.269 -15.253 1.00 39.75 111 SER A C 1
ATOM 922 O O . SER A 1 111 ? 0.001 -28.104 -15.527 1.00 39.75 111 SER A O 1
ATOM 924 N N . GLY A 1 112 ? -1.644 -29.253 -14.472 1.00 35.62 112 GLY A N 1
ATOM 925 C CA . GLY A 1 112 ? -1.147 -30.636 -14.419 1.00 35.62 112 GLY A CA 1
ATOM 926 C C . GLY A 1 112 ? 0.306 -30.913 -14.013 1.00 35.62 112 GLY A C 1
ATOM 927 O O . GLY A 1 112 ? 1.232 -30.647 -14.763 1.00 35.62 112 GLY A O 1
ATOM 928 N N . VAL A 1 113 ? 0.488 -31.641 -12.910 1.00 33.44 113 VAL A N 1
ATOM 929 C CA . VAL A 1 113 ? 0.810 -33.084 -12.923 1.00 33.44 113 VAL A CA 1
ATOM 930 C C . VAL A 1 113 ? 0.905 -33.559 -11.471 1.00 33.44 113 VAL A C 1
ATOM 932 O O . VAL A 1 113 ? 1.610 -32.992 -10.642 1.00 33.44 113 VAL A O 1
ATOM 935 N N . GLN A 1 114 ? 0.131 -34.601 -11.178 1.00 43.44 114 GLN A N 1
ATOM 936 C CA . GLN A 1 114 ? 0.204 -35.397 -9.960 1.00 43.44 114 GLN A CA 1
ATOM 937 C C . GLN A 1 114 ? 1.594 -36.029 -9.840 1.00 43.44 114 GLN A C 1
ATOM 939 O O . GLN A 1 114 ? 2.054 -36.644 -10.799 1.00 43.44 114 GLN A O 1
ATOM 944 N N . GLN A 1 115 ? 2.202 -36.004 -8.654 1.00 38.62 115 GLN A N 1
ATOM 945 C CA . GLN A 1 115 ? 3.034 -37.124 -8.224 1.00 38.62 115 GLN A CA 1
ATOM 946 C C . GLN A 1 115 ? 2.985 -37.316 -6.710 1.00 38.62 115 GLN A C 1
ATOM 948 O O . GLN A 1 115 ? 2.899 -36.373 -5.930 1.00 38.62 115 GLN A O 1
ATOM 953 N N . ALA A 1 116 ? 2.924 -38.595 -6.359 1.00 35.78 116 ALA A N 1
ATOM 954 C CA . ALA A 1 116 ? 2.490 -39.156 -5.098 1.00 35.78 116 ALA A CA 1
ATOM 955 C C . ALA A 1 116 ? 3.499 -38.990 -3.955 1.00 35.78 116 ALA A C 1
ATOM 957 O O . ALA A 1 116 ? 4.709 -39.036 -4.155 1.00 35.78 116 ALA A O 1
ATOM 958 N N . GLY A 1 117 ? 2.956 -38.929 -2.740 1.00 31.56 117 GLY A N 1
ATOM 959 C CA . GLY A 1 117 ? 3.667 -39.114 -1.479 1.00 31.56 117 GLY A CA 1
ATOM 960 C C . GLY A 1 117 ? 2.672 -39.515 -0.393 1.00 31.56 117 GLY A C 1
ATOM 961 O O . GLY A 1 117 ? 2.088 -38.671 0.272 1.00 31.56 117 GLY A O 1
ATOM 962 N N . THR A 1 118 ? 2.418 -40.817 -0.309 1.00 31.59 118 THR A N 1
ATOM 963 C CA . THR A 1 118 ? 1.461 -41.509 0.564 1.00 31.59 118 THR A CA 1
ATOM 964 C C . THR A 1 118 ? 1.858 -41.482 2.047 1.00 31.59 118 THR A C 1
ATOM 966 O O . THR A 1 118 ? 2.998 -41.812 2.353 1.00 31.59 118 THR A O 1
ATOM 969 N N . GLN A 1 119 ? 0.888 -41.194 2.932 1.00 31.20 119 GLN A N 1
ATOM 970 C CA . GLN A 1 119 ? 0.524 -41.853 4.216 1.00 31.20 119 GLN A CA 1
ATOM 971 C C . GLN A 1 119 ? 0.096 -40.826 5.292 1.00 31.20 119 GLN A C 1
ATOM 973 O O . GLN A 1 119 ? 0.748 -39.800 5.406 1.00 31.20 119 GLN A O 1
ATOM 978 N N . VAL A 1 120 ? -0.901 -40.994 6.176 1.00 30.52 120 VAL A N 1
ATOM 979 C CA . VAL A 1 120 ? -2.057 -41.897 6.411 1.00 30.52 120 VAL A CA 1
ATOM 980 C C . VAL A 1 120 ? -2.870 -41.206 7.545 1.00 30.52 120 VAL A C 1
ATOM 982 O O . VAL A 1 120 ? -2.238 -40.745 8.487 1.00 30.52 120 VAL A O 1
ATOM 985 N N . SER A 1 121 ? -4.215 -41.174 7.435 1.00 35.34 121 SER A N 1
ATOM 986 C CA . SER A 1 121 ? -5.291 -41.124 8.475 1.00 35.34 121 SER A CA 1
ATOM 987 C C . SER A 1 121 ? -5.229 -40.116 9.655 1.00 35.34 121 SER A C 1
ATOM 989 O O . SER A 1 121 ? -4.190 -39.893 10.248 1.00 35.34 121 SER A O 1
ATOM 991 N N . ASP A 1 122 ? -6.315 -39.509 10.156 1.00 31.58 122 ASP A N 1
ATOM 992 C CA . ASP A 1 122 ? -7.738 -39.872 10.130 1.00 31.58 122 ASP A CA 1
ATOM 993 C C . ASP A 1 122 ? -8.644 -38.688 10.570 1.00 31.58 122 ASP A C 1
ATOM 995 O O . ASP A 1 122 ? -8.252 -37.877 11.404 1.00 31.58 122 ASP A O 1
ATOM 999 N N . LYS A 1 123 ? -9.903 -38.733 10.099 1.00 34.44 123 LYS A N 1
ATOM 1000 C CA . LYS A 1 123 ? -11.170 -38.238 10.704 1.00 34.44 123 LYS A CA 1
ATOM 1001 C C . LYS A 1 123 ? -11.614 -36.755 10.638 1.00 34.44 123 LYS A C 1
ATOM 1003 O O . LYS A 1 123 ? -11.291 -35.929 11.477 1.00 34.44 123 LYS A O 1
ATOM 1008 N N . THR A 1 124 ? -12.535 -36.537 9.688 1.00 33.84 124 THR A N 1
ATOM 1009 C CA . THR A 1 124 ? -13.962 -36.136 9.839 1.00 33.84 124 THR A CA 1
ATOM 1010 C C . THR A 1 124 ? -14.374 -34.894 10.651 1.00 33.84 124 THR A C 1
ATOM 1012 O O . THR A 1 124 ? -14.377 -34.941 11.874 1.00 33.84 124 THR A O 1
ATOM 1015 N N . ALA A 1 125 ? -14.936 -33.889 9.955 1.00 30.69 125 ALA A N 1
ATOM 1016 C CA . ALA A 1 125 ? -16.272 -33.265 10.154 1.00 30.69 125 ALA A CA 1
ATOM 1017 C C . ALA A 1 125 ? -16.332 -31.952 9.332 1.00 30.69 125 ALA A C 1
ATOM 1019 O O . ALA A 1 125 ? -15.515 -31.066 9.525 1.00 30.69 125 ALA A O 1
ATOM 1020 N N . SER A 1 126 ? -17.093 -31.885 8.235 1.00 38.38 126 SER A N 1
ATOM 1021 C CA . SER A 1 126 ? -18.506 -31.460 8.155 1.00 38.38 126 SER A CA 1
ATOM 1022 C C . SER A 1 126 ? -18.755 -30.000 8.559 1.00 38.38 126 SER A C 1
ATOM 1024 O O . SER A 1 126 ? -18.807 -29.688 9.744 1.00 38.38 126 SER A O 1
ATOM 1026 N N . GLY A 1 127 ? -19.026 -29.148 7.563 1.00 30.75 127 GLY A N 1
ATOM 1027 C CA . GLY A 1 127 ? -19.605 -27.816 7.753 1.00 30.75 127 GLY A CA 1
ATOM 1028 C C . GLY A 1 127 ? -19.472 -26.916 6.522 1.00 30.75 127 GLY A C 1
ATOM 1029 O O . GLY A 1 127 ? -18.503 -26.176 6.408 1.00 30.75 127 GLY A O 1
ATOM 1030 N N . GLU A 1 128 ? -20.444 -26.972 5.603 1.00 42.59 128 GLU A N 1
ATOM 1031 C CA . GLU A 1 128 ? -20.710 -25.879 4.647 1.00 42.59 128 GLU A CA 1
ATOM 1032 C C . GLU A 1 128 ? -21.034 -24.577 5.405 1.00 42.59 128 GLU A C 1
ATOM 1034 O O . GLU A 1 128 ? -21.643 -24.629 6.478 1.00 42.59 128 GLU A O 1
ATOM 1039 N N . PRO A 1 129 ? -20.721 -23.401 4.826 1.00 41.00 129 PRO A N 1
ATOM 1040 C CA . PRO A 1 129 ? -21.845 -22.626 4.300 1.00 41.00 129 PRO A CA 1
ATOM 1041 C C . PRO A 1 129 ? -21.558 -21.837 3.007 1.00 41.00 129 PRO A C 1
ATOM 1043 O O . PRO A 1 129 ? -20.635 -21.037 2.901 1.00 41.00 129 PRO A O 1
ATOM 1046 N N . SER A 1 130 ? -22.458 -22.038 2.043 1.00 43.31 130 SER A N 1
ATOM 1047 C CA . SER A 1 130 ? -23.201 -21.017 1.283 1.00 43.31 130 SER A CA 1
ATOM 1048 C C . SER A 1 130 ? -22.590 -19.603 1.196 1.00 43.31 130 SER A C 1
ATOM 1050 O O . SER A 1 130 ? -22.833 -18.735 2.035 1.00 43.31 130 SER A O 1
ATOM 1052 N N . ALA A 1 131 ? -21.880 -19.336 0.098 1.00 37.12 131 ALA A N 1
ATOM 1053 C CA . ALA A 1 131 ? -21.451 -17.997 -0.292 1.00 37.12 131 ALA A CA 1
ATOM 1054 C C . ALA A 1 131 ? -22.627 -17.199 -0.893 1.00 37.12 131 ALA A C 1
ATOM 1056 O O . ALA A 1 131 ? -22.987 -17.365 -2.062 1.00 37.12 131 ALA A O 1
ATOM 1057 N N . LYS A 1 132 ? -23.217 -16.293 -0.104 1.00 38.16 132 LYS A N 1
ATOM 1058 C CA . LYS A 1 132 ? -24.095 -15.227 -0.614 1.00 38.16 132 LYS A CA 1
ATOM 1059 C C . LYS A 1 132 ? -23.245 -14.057 -1.106 1.00 38.16 132 LYS A C 1
ATOM 1061 O O . LYS A 1 132 ? -22.631 -13.335 -0.330 1.00 38.16 132 LYS A O 1
ATOM 1066 N N . ARG A 1 133 ? -23.237 -13.877 -2.425 1.00 34.59 133 ARG A N 1
ATOM 1067 C CA . ARG A 1 133 ? -22.613 -12.763 -3.142 1.00 34.59 133 ARG A CA 1
ATOM 1068 C C . ARG A 1 133 ? -23.494 -11.517 -2.993 1.00 34.59 133 ARG A C 1
ATOM 1070 O O . ARG A 1 133 ? -24.562 -11.453 -3.596 1.00 34.59 133 ARG A O 1
ATOM 1077 N N . PHE A 1 134 ? -23.066 -10.542 -2.196 1.00 35.44 134 PHE A N 1
ATOM 1078 C CA . PHE A 1 134 ? -23.731 -9.241 -2.118 1.00 35.44 134 PHE A CA 1
ATOM 1079 C C . PHE A 1 134 ? -23.211 -8.317 -3.227 1.00 35.44 134 PHE A C 1
ATOM 1081 O O . PHE A 1 134 ? -22.024 -8.008 -3.299 1.00 35.44 134 PHE A O 1
ATOM 1088 N N . HIS A 1 135 ? -24.117 -7.899 -4.111 1.00 41.31 135 HIS A N 1
ATOM 1089 C CA . HIS A 1 135 ? -23.938 -6.749 -4.991 1.00 41.31 135 HIS A CA 1
ATOM 1090 C C . HIS A 1 135 ? -24.252 -5.481 -4.190 1.00 41.31 135 HIS A C 1
ATOM 1092 O O . HIS A 1 135 ? -25.353 -5.376 -3.652 1.00 41.31 135 HIS A O 1
ATOM 1098 N N . LEU A 1 136 ? -23.323 -4.521 -4.145 1.00 38.00 136 LEU A N 1
ATOM 1099 C CA . LEU A 1 136 ? -23.586 -3.171 -3.639 1.00 38.00 136 LEU A CA 1
ATOM 1100 C C . LEU A 1 136 ? -23.458 -2.140 -4.781 1.00 38.00 136 LEU A C 1
ATOM 1102 O O . LEU A 1 136 ? -22.588 -2.316 -5.644 1.00 38.00 136 LEU A O 1
ATOM 1106 N N . PRO A 1 137 ? -24.328 -1.109 -4.841 1.00 37.59 137 PRO A N 1
ATOM 1107 C CA . PRO A 1 137 ? -24.404 -0.182 -5.961 1.00 37.59 137 PRO A CA 1
ATOM 1108 C C . PRO A 1 137 ? -23.227 0.789 -6.006 1.00 37.59 137 PRO A C 1
ATOM 1110 O O . PRO A 1 137 ? -22.659 1.186 -4.994 1.00 37.59 137 PRO A O 1
ATOM 1113 N N . LYS A 1 138 ? -22.908 1.191 -7.231 1.00 35.28 138 LYS A N 1
ATOM 1114 C CA . LYS A 1 138 ? -21.898 2.182 -7.575 1.00 35.28 138 LYS A CA 1
ATOM 1115 C C . LYS A 1 138 ? -22.535 3.568 -7.437 1.00 35.28 138 LYS A C 1
ATOM 1117 O O . LYS A 1 138 ? -23.311 3.955 -8.307 1.00 35.28 138 LYS A O 1
ATOM 1122 N N . GLU A 1 139 ? -22.245 4.278 -6.351 1.00 36.16 139 GLU A N 1
ATOM 1123 C CA . GLU A 1 139 ? -22.583 5.698 -6.238 1.00 36.16 139 GLU A CA 1
ATOM 1124 C C . GLU A 1 139 ? -21.536 6.553 -6.958 1.00 36.16 139 GLU A C 1
ATOM 1126 O O . GLU A 1 139 ? -20.330 6.297 -6.927 1.00 36.16 139 GLU A O 1
ATOM 1131 N N . THR A 1 140 ? -22.053 7.532 -7.688 1.00 40.69 140 THR A N 1
ATOM 1132 C CA . THR A 1 140 ? -21.335 8.459 -8.551 1.00 40.69 140 THR A CA 1
ATOM 1133 C C . THR A 1 140 ? -20.950 9.675 -7.713 1.00 40.69 140 THR A C 1
ATOM 1135 O O . THR A 1 140 ? -21.823 10.452 -7.341 1.00 40.69 140 THR A O 1
ATOM 1138 N N . GLU A 1 141 ? -19.664 9.857 -7.405 1.00 37.94 141 GLU A N 1
ATOM 1139 C CA . GLU A 1 141 ? -19.179 11.118 -6.830 1.00 37.94 141 GLU A CA 1
ATOM 1140 C C . GLU A 1 141 ? -18.973 12.150 -7.948 1.00 37.94 141 GLU A C 1
ATOM 1142 O O . GLU A 1 141 ? -18.005 12.098 -8.712 1.00 37.94 141 GLU A O 1
ATOM 1147 N N . GLU A 1 142 ? -19.915 13.088 -8.037 1.00 43.66 142 GLU A N 1
ATOM 1148 C CA . GLU A 1 142 ? -19.768 14.362 -8.734 1.00 43.66 142 GLU A CA 1
ATOM 1149 C C . GLU A 1 142 ? -19.225 15.444 -7.783 1.00 43.66 142 GLU A C 1
ATOM 1151 O O . GLU A 1 142 ? -19.614 15.547 -6.624 1.00 43.66 142 GLU A O 1
ATOM 1156 N N . GLU A 1 143 ? -18.310 16.241 -8.338 1.00 48.34 143 GLU A N 1
ATOM 1157 C CA . GLU A 1 143 ? -17.877 17.585 -7.939 1.00 48.34 143 GLU A CA 1
ATOM 1158 C C . GLU A 1 143 ? -17.565 17.895 -6.464 1.00 48.34 143 GLU A C 1
ATOM 1160 O O . GLU A 1 143 ? -18.418 18.263 -5.659 1.00 48.34 143 GLU A O 1
ATOM 1165 N N . ARG A 1 144 ? -16.259 18.015 -6.172 1.00 38.31 144 ARG A N 1
ATOM 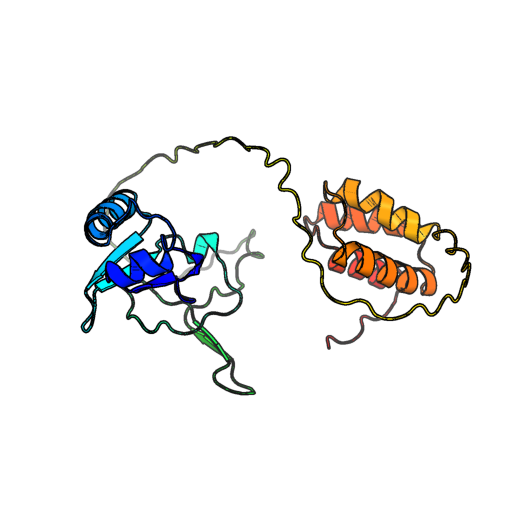1166 C CA . ARG A 1 144 ? -15.773 18.877 -5.087 1.00 38.31 144 ARG A CA 1
ATOM 1167 C C . ARG A 1 144 ? -14.872 19.984 -5.631 1.00 38.31 144 ARG A C 1
ATOM 1169 O O . ARG A 1 144 ? -13.751 19.749 -6.085 1.00 38.31 144 ARG A O 1
ATOM 1176 N N . GLY A 1 145 ? -15.409 21.203 -5.582 1.00 38.69 145 GLY A N 1
ATOM 1177 C CA . GLY A 1 145 ? -14.775 22.443 -6.011 1.00 38.69 145 GLY A CA 1
ATOM 1178 C C . GLY A 1 145 ? -13.477 22.760 -5.265 1.00 38.69 145 GLY A C 1
ATOM 1179 O O . GLY A 1 145 ? -13.376 22.646 -4.042 1.00 38.69 145 GLY A O 1
ATOM 1180 N N . LYS A 1 146 ? -12.474 23.196 -6.030 1.00 43.94 146 LYS A N 1
ATOM 1181 C CA . LYS A 1 146 ? -11.194 23.704 -5.529 1.00 43.94 146 LYS A CA 1
ATOM 1182 C C . LYS A 1 146 ? -11.350 25.147 -5.045 1.00 43.94 146 LYS A C 1
ATOM 1184 O O . LYS A 1 146 ? -11.535 26.053 -5.853 1.00 43.94 146 LYS A O 1
ATOM 1189 N N . ARG A 1 147 ? -11.189 25.364 -3.735 1.00 41.09 147 ARG A N 1
ATOM 1190 C CA . ARG A 1 147 ? -10.795 26.665 -3.175 1.00 41.09 147 ARG A CA 1
ATOM 1191 C C . ARG A 1 147 ? -9.334 26.933 -3.535 1.00 41.09 147 ARG A C 1
ATOM 1193 O O . ARG A 1 147 ? -8.470 26.083 -3.338 1.00 41.09 147 ARG A O 1
ATOM 1200 N N . LYS A 1 148 ? -9.103 28.108 -4.111 1.00 41.66 148 LYS A N 1
ATOM 1201 C CA . LYS A 1 148 ? -7.817 28.625 -4.572 1.00 41.66 148 LYS A CA 1
ATOM 1202 C C . LYS A 1 148 ? -7.243 29.477 -3.437 1.00 41.66 148 LYS A C 1
ATOM 1204 O O . LYS A 1 148 ? -7.848 30.485 -3.089 1.00 41.66 148 LYS A O 1
ATOM 1209 N N . GLU A 1 149 ? -6.132 29.052 -2.844 1.00 44.28 149 GLU A N 1
ATOM 1210 C CA . GLU A 1 149 ? -5.333 29.909 -1.967 1.00 44.28 149 GLU A CA 1
ATOM 1211 C C . GLU A 1 149 ? -4.436 30.803 -2.825 1.00 44.28 149 GLU A C 1
ATOM 1213 O O . GLU A 1 149 ? -3.674 30.337 -3.675 1.00 44.28 149 GLU A O 1
ATOM 1218 N N . GLU A 1 150 ? -4.580 32.106 -2.609 1.00 48.56 150 GLU A N 1
ATOM 1219 C CA . GLU A 1 150 ? -3.724 33.162 -3.125 1.00 48.56 150 GLU A CA 1
ATOM 1220 C C . GLU A 1 150 ? -2.371 33.135 -2.413 1.00 48.56 150 GLU A C 1
ATOM 1222 O O . GLU A 1 150 ? -2.286 33.362 -1.207 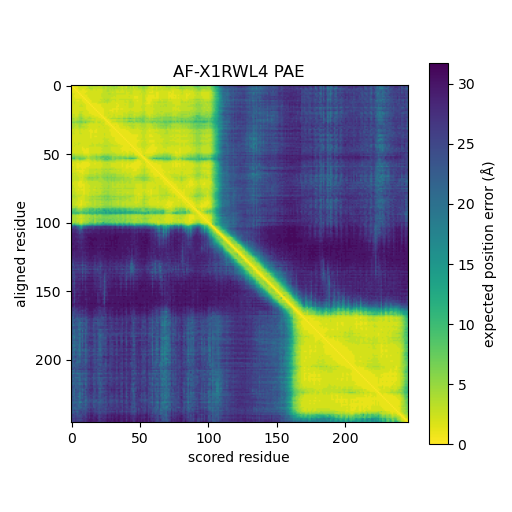1.00 48.56 150 GLU A O 1
ATOM 1227 N N . ARG A 1 151 ? -1.291 32.936 -3.170 1.00 40.44 151 ARG A N 1
ATOM 1228 C CA . ARG A 1 151 ? 0.051 33.362 -2.767 1.00 40.44 151 ARG A CA 1
ATOM 1229 C C . ARG A 1 151 ? 0.869 33.767 -3.985 1.00 40.44 151 ARG A C 1
ATOM 1231 O O . ARG A 1 151 ? 1.051 32.980 -4.905 1.00 40.44 151 ARG A O 1
ATOM 1238 N N . GLY A 1 152 ? 1.444 34.963 -3.893 1.00 37.31 152 GLY A N 1
ATOM 1239 C CA . GLY A 1 152 ? 2.755 35.253 -4.466 1.00 37.31 152 GLY A CA 1
ATOM 1240 C C . GLY A 1 152 ? 2.749 35.884 -5.849 1.00 37.31 152 GLY A C 1
ATOM 1241 O O . GLY A 1 152 ? 3.005 35.221 -6.845 1.00 37.31 152 GLY A O 1
ATOM 1242 N N . ASN A 1 153 ? 2.539 37.196 -5.864 1.00 44.84 153 ASN A N 1
ATOM 1243 C CA . ASN A 1 153 ? 2.877 38.103 -6.952 1.00 44.84 153 ASN A CA 1
ATOM 1244 C C . ASN A 1 153 ? 4.379 37.974 -7.306 1.00 44.84 153 ASN A C 1
ATOM 1246 O O . ASN A 1 153 ? 5.229 38.141 -6.428 1.00 44.84 153 ASN A O 1
ATOM 1250 N N . SER A 1 154 ? 4.717 37.678 -8.563 1.00 48.81 154 SER A N 1
ATOM 1251 C CA . SER A 1 154 ? 6.093 37.751 -9.078 1.00 48.81 154 SER A CA 1
ATOM 1252 C C . SER A 1 154 ? 6.072 38.211 -10.540 1.00 48.81 154 SER A C 1
ATOM 1254 O O . SER A 1 154 ? 5.181 37.790 -11.280 1.00 48.81 154 SER A O 1
ATOM 1256 N N . PRO A 1 155 ? 6.977 39.120 -10.940 1.00 53.81 155 PRO A N 1
ATOM 1257 C CA . PRO A 1 155 ? 6.739 40.029 -12.050 1.00 53.81 155 PRO A CA 1
ATOM 1258 C C . PRO A 1 155 ? 6.877 39.373 -13.424 1.00 53.81 155 PRO A C 1
ATOM 1260 O O . PRO A 1 155 ? 7.673 38.463 -13.654 1.00 53.81 155 PRO A O 1
ATOM 1263 N N . GLU A 1 156 ? 6.067 39.911 -14.326 1.00 46.00 156 GLU A N 1
ATOM 1264 C CA . GLU A 1 156 ? 5.923 39.583 -15.733 1.00 46.00 156 GLU A CA 1
ATOM 1265 C C . GLU A 1 156 ? 7.267 39.523 -16.471 1.00 46.00 156 GLU A C 1
ATOM 1267 O O . GLU A 1 156 ? 8.031 40.488 -16.520 1.00 46.00 156 GLU A O 1
ATOM 1272 N N . ARG A 1 157 ? 7.521 38.386 -17.126 1.00 40.22 157 ARG A N 1
ATOM 1273 C CA . ARG A 1 157 ? 8.420 38.314 -18.277 1.00 40.22 157 ARG A CA 1
ATOM 1274 C C . ARG A 1 157 ? 7.627 37.754 -19.449 1.00 40.22 157 ARG A C 1
ATOM 1276 O O . ARG A 1 157 ? 7.653 36.561 -19.738 1.00 40.22 157 ARG A O 1
ATOM 1283 N N . SER A 1 158 ? 6.866 38.646 -20.067 1.00 52.00 158 SER A N 1
ATOM 1284 C CA . SER A 1 158 ? 6.148 38.472 -21.324 1.00 52.00 158 SER A CA 1
ATOM 1285 C C . SER A 1 158 ? 7.155 38.180 -22.439 1.00 52.00 158 SER A C 1
ATOM 1287 O O . SER A 1 158 ? 7.787 39.072 -22.998 1.00 52.00 158 SER A O 1
ATOM 1289 N N . GLY A 1 159 ? 7.343 36.892 -22.717 1.00 41.31 159 GLY A N 1
ATOM 1290 C CA . GLY A 1 159 ? 7.948 36.389 -23.941 1.00 41.31 159 GLY A CA 1
ATOM 1291 C C . GLY A 1 159 ? 6.898 35.582 -24.687 1.00 41.31 159 GLY A C 1
ATOM 1292 O O . GLY A 1 159 ? 6.748 34.387 -24.439 1.00 41.31 159 GLY A O 1
ATOM 1293 N N . GLU A 1 160 ? 6.147 36.245 -25.564 1.00 47.84 160 GLU A N 1
ATOM 1294 C CA . GLU A 1 160 ? 5.297 35.603 -26.563 1.00 47.84 160 GLU A CA 1
ATOM 1295 C C . GLU A 1 160 ? 6.180 34.798 -27.524 1.00 47.84 160 GLU A C 1
ATOM 1297 O O . GLU A 1 160 ? 6.691 35.303 -28.519 1.00 47.84 160 GLU A O 1
ATOM 1302 N N . LEU A 1 161 ? 6.379 33.517 -27.222 1.00 44.31 161 LEU A N 1
ATOM 1303 C CA . LEU A 1 161 ? 6.781 32.530 -28.213 1.00 44.31 161 LEU A CA 1
ATOM 1304 C C . LEU A 1 161 ? 5.531 31.732 -28.566 1.00 44.31 161 LEU A C 1
ATOM 1306 O O . LEU A 1 161 ? 5.191 30.740 -27.922 1.00 44.31 161 LEU A O 1
ATOM 1310 N N . SER A 1 162 ? 4.840 32.218 -29.598 1.00 48.00 162 SER A N 1
ATOM 1311 C CA . SER A 1 162 ? 3.857 31.482 -30.391 1.00 48.00 162 SER A CA 1
ATOM 1312 C C . SER A 1 162 ? 4.546 30.280 -31.051 1.00 48.00 162 SER A C 1
ATOM 1314 O O . SER A 1 162 ? 4.840 30.277 -32.245 1.00 48.00 162 SER A O 1
ATOM 1316 N N . GLY A 1 163 ? 4.871 29.268 -30.250 1.00 48.12 163 GLY A N 1
ATOM 1317 C CA . GLY A 1 163 ? 5.284 27.966 -30.741 1.00 48.12 163 GLY A CA 1
ATOM 1318 C C . GLY A 1 163 ? 4.047 27.245 -31.243 1.00 48.12 163 GLY A C 1
ATOM 1319 O O . GLY A 1 163 ? 3.253 26.754 -30.437 1.00 48.12 163 GLY A O 1
ATOM 1320 N N . GLU A 1 164 ? 3.870 27.207 -32.563 1.00 53.84 164 GLU A N 1
ATOM 1321 C CA . GLU A 1 164 ? 2.919 26.310 -33.214 1.00 53.84 164 GLU A CA 1
ATOM 1322 C C . GLU A 1 164 ? 3.103 24.910 -32.619 1.00 53.84 164 GLU A C 1
ATOM 1324 O O . GLU A 1 164 ? 4.184 24.320 -32.693 1.00 53.84 164 GLU A O 1
ATOM 1329 N N . LYS A 1 165 ? 2.069 24.394 -31.944 1.00 67.62 165 LYS A N 1
ATOM 1330 C CA . LYS A 1 165 ? 2.106 23.019 -31.450 1.00 67.62 165 LYS A CA 1
ATOM 1331 C C . LYS A 1 165 ? 2.207 22.123 -32.683 1.00 67.62 165 LYS A C 1
ATOM 1333 O O . LYS A 1 165 ? 1.299 22.189 -33.511 1.00 67.62 165 LYS A O 1
ATOM 1338 N N . PRO A 1 166 ? 3.268 21.309 -32.820 1.00 70.25 166 PRO A N 1
ATOM 1339 C CA . PRO A 1 166 ? 3.393 20.421 -33.960 1.00 70.25 166 PRO A CA 1
ATOM 1340 C C . PRO A 1 166 ? 2.162 19.520 -34.013 1.00 70.25 166 PRO A C 1
ATOM 1342 O O . PRO A 1 166 ? 1.743 18.963 -32.992 1.00 70.25 166 PRO A O 1
ATOM 1345 N N . SER A 1 167 ? 1.565 19.427 -35.199 1.00 76.44 167 SER A N 1
ATOM 1346 C CA . SER A 1 167 ? 0.440 18.541 -35.471 1.00 76.44 167 SER A CA 1
ATOM 1347 C C . SER A 1 167 ? 0.786 17.126 -34.993 1.00 76.44 167 SER A C 1
ATOM 1349 O O . SER A 1 167 ? 1.889 16.652 -35.282 1.00 76.44 167 SER A O 1
ATOM 1351 N N . PRO A 1 168 ? -0.103 16.452 -34.243 1.00 79.19 168 PRO A N 1
ATOM 1352 C CA . PRO A 1 168 ? 0.175 15.117 -33.729 1.00 79.19 168 PRO A CA 1
ATOM 1353 C C . PRO A 1 168 ? 0.450 14.154 -34.887 1.00 79.19 168 PRO A C 1
ATOM 1355 O O . PRO A 1 168 ? -0.238 14.191 -35.910 1.00 79.19 168 PRO A O 1
ATOM 1358 N N . SER A 1 169 ? 1.465 13.302 -34.733 1.00 91.38 169 SER A N 1
ATOM 1359 C CA . SER A 1 169 ? 1.802 12.322 -35.763 1.00 91.38 169 SER A CA 1
ATOM 1360 C C . SER A 1 169 ? 0.665 11.296 -35.924 1.00 91.38 169 SER A C 1
ATOM 1362 O O . SER A 1 169 ? -0.084 11.055 -34.969 1.00 91.38 169 SER A O 1
ATOM 1364 N N . PRO A 1 170 ? 0.537 10.624 -37.086 1.00 92.81 170 PRO A N 1
ATOM 1365 C CA . PRO A 1 170 ? -0.445 9.548 -37.267 1.00 92.81 170 PRO A CA 1
ATOM 1366 C C . PRO A 1 170 ? -0.336 8.443 -36.201 1.00 92.81 170 PRO A C 1
ATOM 1368 O O . PRO A 1 170 ? -1.340 7.882 -35.764 1.00 92.81 170 PRO A O 1
ATOM 1371 N N . VAL A 1 171 ? 0.885 8.166 -35.738 1.00 94.44 171 VAL A N 1
ATOM 1372 C CA . VAL A 1 171 ? 1.181 7.192 -34.680 1.00 94.44 171 VAL A CA 1
ATOM 1373 C C . VAL A 1 171 ? 0.711 7.695 -33.311 1.00 94.44 171 VAL A C 1
ATOM 1375 O O . VAL A 1 171 ? 0.102 6.941 -32.551 1.00 94.44 171 VAL A O 1
ATOM 1378 N N . GLY A 1 172 ? 0.933 8.977 -33.009 1.00 93.06 172 GLY A N 1
ATOM 1379 C CA . GLY A 1 172 ? 0.445 9.623 -31.789 1.00 93.06 172 GLY A CA 1
ATOM 1380 C C . GLY A 1 172 ? -1.078 9.639 -31.699 1.00 93.06 172 GLY A C 1
ATOM 1381 O O . GLY A 1 172 ? -1.645 9.337 -30.645 1.00 93.06 172 GLY A O 1
ATOM 1382 N N . LEU A 1 173 ? -1.752 9.906 -32.821 1.00 94.81 173 LEU A N 1
ATOM 1383 C CA . LEU A 1 173 ? -3.210 9.811 -32.915 1.00 94.81 173 LEU A CA 1
ATOM 1384 C C . LEU A 1 173 ? -3.690 8.379 -32.662 1.00 94.81 173 LEU A C 1
ATOM 1386 O O . LEU A 1 173 ? -4.554 8.172 -31.811 1.00 94.81 173 LEU A O 1
ATOM 1390 N N . ALA A 1 174 ? -3.074 7.380 -33.301 1.00 95.94 174 ALA A N 1
ATOM 1391 C CA . ALA A 1 174 ? -3.423 5.977 -33.085 1.00 95.94 174 ALA A CA 1
ATOM 1392 C C . ALA A 1 174 ? -3.232 5.540 -31.620 1.00 95.94 174 ALA A C 1
ATOM 1394 O O . ALA A 1 174 ? -4.055 4.795 -31.081 1.00 95.94 174 ALA A O 1
ATOM 1395 N N . LEU A 1 175 ? -2.181 6.014 -30.944 1.00 95.62 175 LEU A N 1
ATOM 1396 C CA . LEU A 1 175 ? -1.953 5.753 -29.520 1.00 95.62 175 LEU A CA 1
ATOM 1397 C C . LEU A 1 175 ? -3.073 6.334 -28.644 1.00 95.62 175 LEU A C 1
ATOM 1399 O O . LEU A 1 175 ? -3.571 5.643 -27.753 1.00 95.62 175 LEU A O 1
ATOM 1403 N N . LEU A 1 176 ? -3.471 7.583 -28.900 1.00 94.88 176 LEU A N 1
ATOM 1404 C CA . LEU A 1 176 ? -4.505 8.282 -28.133 1.00 94.88 176 LEU A CA 1
ATOM 1405 C C . LEU A 1 176 ? -5.911 7.734 -28.396 1.00 94.88 176 LEU A C 1
ATOM 1407 O O . LEU A 1 176 ? -6.700 7.622 -27.459 1.00 94.88 176 LEU A O 1
ATOM 1411 N N . GLU A 1 177 ? -6.226 7.363 -29.636 1.00 96.25 177 GLU A N 1
ATOM 1412 C CA . GLU A 1 177 ? -7.540 6.836 -30.015 1.00 96.25 177 GLU A CA 1
ATOM 1413 C C . GLU A 1 177 ? -7.782 5.410 -29.515 1.00 96.25 177 GLU A C 1
ATOM 1415 O O . GLU A 1 177 ? -8.905 5.068 -29.130 1.00 96.25 177 GLU A O 1
ATOM 1420 N N . ASN A 1 178 ? -6.750 4.561 -29.510 1.00 96.38 178 ASN A N 1
ATOM 1421 C CA . ASN A 1 178 ? -6.886 3.161 -29.097 1.00 96.38 178 ASN A CA 1
ATOM 1422 C C . ASN A 1 178 ? -6.849 2.970 -27.578 1.00 96.38 178 ASN A C 1
ATOM 1424 O O . ASN A 1 178 ? -7.382 1.975 -27.075 1.00 96.38 178 ASN A O 1
ATOM 1428 N N . PHE A 1 179 ? -6.299 3.935 -26.837 1.00 96.56 179 PHE A N 1
ATOM 1429 C CA . PHE A 1 179 ? -6.264 3.894 -25.378 1.00 96.56 179 PHE A CA 1
ATOM 1430 C C . PHE A 1 179 ? -7.661 3.759 -24.742 1.00 96.56 179 PHE A C 1
ATOM 1432 O O . PHE A 1 179 ? -7.903 2.755 -24.071 1.00 96.56 179 PHE A O 1
ATOM 1439 N N . PRO A 1 180 ? -8.626 4.679 -24.954 1.00 96.19 180 PRO A N 1
ATOM 1440 C CA . PRO A 1 180 ? -9.936 4.571 -24.316 1.00 96.19 180 PRO A CA 1
ATOM 1441 C C . PRO A 1 180 ? -10.729 3.354 -24.798 1.00 96.19 180 PRO A C 1
ATOM 1443 O O . PRO A 1 180 ? -11.460 2.770 -24.004 1.00 96.19 180 PRO A O 1
ATOM 1446 N N . LYS A 1 181 ? -10.544 2.929 -26.057 1.00 96.12 181 LYS A N 1
ATOM 1447 C CA . LYS A 1 181 ? -11.183 1.722 -26.609 1.00 96.12 181 LYS A CA 1
ATOM 1448 C C . LYS A 1 181 ? -10.735 0.456 -25.878 1.00 96.12 181 LYS A C 1
ATOM 1450 O O . LYS A 1 181 ? -11.543 -0.434 -25.649 1.00 96.12 181 LYS A O 1
ATOM 1455 N N . THR A 1 182 ? -9.459 0.392 -25.502 1.00 93.88 182 THR A N 1
ATOM 1456 C CA . THR A 1 182 ? -8.866 -0.802 -24.883 1.00 93.88 182 THR A CA 1
ATOM 1457 C C . THR A 1 182 ? -8.983 -0.792 -23.359 1.00 93.88 182 THR A C 1
ATOM 1459 O O . THR A 1 182 ? -9.210 -1.829 -22.746 1.00 93.88 182 THR A O 1
ATOM 1462 N N . PHE A 1 183 ? -8.838 0.377 -22.731 1.00 93.12 183 PHE A N 1
ATOM 1463 C CA . PHE A 1 183 ? -8.774 0.517 -21.272 1.00 93.12 183 PHE A CA 1
ATOM 1464 C C . PHE A 1 183 ? -10.101 0.964 -20.645 1.00 93.12 183 PHE A C 1
ATOM 1466 O O . PHE A 1 183 ? -10.211 1.001 -19.421 1.00 93.12 183 PHE A O 1
ATOM 1473 N N . GLY A 1 184 ? -11.093 1.362 -21.451 1.00 95.38 184 GLY A N 1
ATOM 1474 C CA . GLY A 1 184 ? -12.394 1.841 -20.970 1.00 95.38 184 GLY A CA 1
ATOM 1475 C C . GLY A 1 184 ? -12.335 3.169 -20.206 1.00 95.38 184 GLY A C 1
ATOM 1476 O O . GLY A 1 184 ? -13.287 3.528 -19.517 1.00 95.38 184 GLY A O 1
ATOM 1477 N N . ARG A 1 185 ? -11.219 3.904 -20.289 1.00 95.44 185 ARG A N 1
ATOM 1478 C CA . ARG A 1 185 ? -11.012 5.184 -19.597 1.00 95.44 185 ARG A CA 1
ATOM 1479 C C . ARG A 1 185 ? -10.074 6.104 -20.370 1.00 95.44 185 ARG A C 1
ATOM 1481 O O . ARG A 1 185 ? -9.285 5.653 -21.194 1.00 95.44 185 ARG A O 1
ATOM 1488 N N . LYS A 1 186 ? -10.128 7.403 -20.069 1.00 95.62 186 LYS A N 1
ATOM 1489 C CA . LYS A 1 186 ? -9.171 8.389 -20.593 1.00 95.62 186 LYS A CA 1
ATOM 1490 C C . LYS A 1 186 ? -7.809 8.247 -19.886 1.00 95.62 186 LYS A C 1
ATOM 1492 O O . LYS A 1 186 ? -7.783 7.851 -18.714 1.00 95.62 186 LYS A O 1
ATOM 1497 N N . PRO A 1 187 ? -6.689 8.550 -20.564 1.00 95.31 187 PRO A N 1
ATOM 1498 C CA . PRO A 1 187 ? -5.376 8.531 -19.930 1.00 95.31 187 PRO A CA 1
ATOM 1499 C C . PRO A 1 187 ? -5.269 9.660 -18.898 1.00 95.31 187 PRO A C 1
ATOM 1501 O O . PRO A 1 187 ? -5.728 10.778 -19.141 1.00 95.31 187 PRO A O 1
ATOM 1504 N N . ASN A 1 188 ? -4.660 9.382 -17.745 1.00 95.25 188 ASN A N 1
ATOM 1505 C CA . ASN A 1 188 ? -4.331 10.419 -16.763 1.00 95.25 188 ASN A CA 1
ATOM 1506 C C . ASN A 1 188 ? -3.100 11.237 -17.208 1.00 95.25 188 ASN A C 1
ATOM 1508 O O . ASN A 1 188 ? -2.444 10.909 -18.197 1.00 95.25 188 ASN A O 1
ATOM 1512 N N . SER A 1 189 ? -2.742 12.294 -16.471 1.00 92.75 189 SER A N 1
ATOM 1513 C CA . SER A 1 189 ? -1.623 13.178 -16.840 1.00 92.75 189 SER A CA 1
ATOM 1514 C C . SER A 1 189 ? -0.282 12.448 -17.001 1.00 92.75 189 SER A C 1
ATOM 1516 O O . SER A 1 189 ? 0.496 12.787 -17.893 1.00 92.75 189 SER A O 1
ATOM 1518 N N . ARG A 1 190 ? -0.016 11.432 -16.167 1.00 91.31 190 ARG A N 1
ATOM 1519 C CA . ARG A 1 190 ? 1.215 10.629 -16.225 1.00 91.31 190 ARG A CA 1
ATOM 1520 C C . ARG A 1 190 ? 1.221 9.714 -17.447 1.00 91.31 190 ARG A C 1
ATOM 1522 O O . ARG A 1 190 ? 2.229 9.620 -18.136 1.00 91.31 190 ARG A O 1
ATOM 1529 N N . GLU 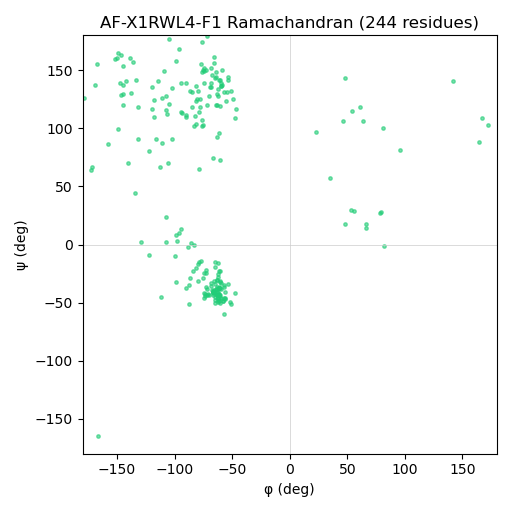A 1 191 ? 0.098 9.073 -17.740 1.00 95.50 191 GLU A N 1
ATOM 1530 C CA . GLU A 1 191 ? -0.064 8.209 -18.914 1.00 95.50 191 GLU A CA 1
ATOM 1531 C C . GLU A 1 191 ? -0.015 9.006 -20.213 1.00 95.50 191 GLU A C 1
ATOM 1533 O O . GLU A 1 191 ? 0.620 8.574 -21.164 1.00 95.50 191 GLU A O 1
ATOM 1538 N N . ALA A 1 192 ? -0.613 10.197 -20.247 1.00 93.94 192 ALA A N 1
ATOM 1539 C CA . ALA A 1 192 ? -0.543 11.083 -21.402 1.00 93.94 192 ALA A CA 1
ATOM 1540 C C . ALA A 1 192 ? 0.896 11.543 -21.688 1.00 93.94 192 ALA A C 1
ATOM 1542 O O . ALA A 1 192 ? 1.273 11.681 -22.849 1.00 93.94 192 ALA A O 1
ATOM 1543 N N . ALA A 1 193 ? 1.707 11.776 -20.648 1.00 92.94 193 ALA A N 1
ATOM 1544 C CA . ALA A 1 193 ? 3.139 12.018 -20.815 1.00 92.94 193 ALA A CA 1
ATOM 1545 C C . ALA A 1 193 ? 3.855 10.782 -21.369 1.00 92.94 193 ALA A C 1
ATOM 1547 O O . ALA A 1 193 ? 4.543 10.883 -22.379 1.00 92.94 193 ALA A O 1
ATOM 1548 N N . TYR A 1 194 ? 3.590 9.613 -20.787 1.00 94.69 194 TYR A N 1
ATOM 1549 C CA . TYR A 1 194 ? 4.186 8.354 -21.222 1.00 94.69 194 TYR A CA 1
ATOM 1550 C C . TYR A 1 194 ? 3.837 7.986 -22.674 1.00 94.69 194 TYR A C 1
ATOM 1552 O O . TYR A 1 194 ? 4.691 7.507 -23.411 1.00 94.69 194 TYR A O 1
ATOM 1560 N N . LEU A 1 195 ? 2.608 8.260 -23.122 1.00 95.81 195 LEU A N 1
ATOM 1561 C CA . LEU A 1 195 ? 2.183 8.062 -24.510 1.00 95.81 195 LEU A CA 1
ATOM 1562 C 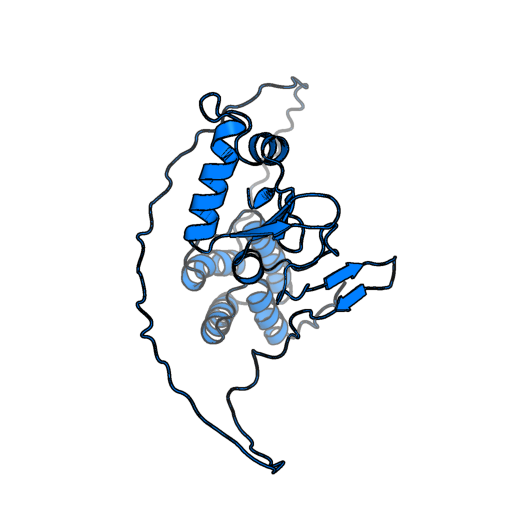C . LEU A 1 195 ? 2.987 8.921 -25.495 1.00 95.81 195 LEU A C 1
ATOM 1564 O O . LEU A 1 195 ? 3.328 8.426 -26.563 1.00 95.81 195 LEU A O 1
ATOM 1568 N N . ARG A 1 196 ? 3.336 10.164 -25.132 1.00 94.19 196 ARG A N 1
ATOM 1569 C CA . ARG A 1 196 ? 4.197 11.027 -25.963 1.00 94.19 196 ARG A CA 1
ATOM 1570 C C . ARG A 1 196 ? 5.630 10.511 -26.038 1.00 94.19 196 ARG A C 1
ATOM 1572 O O . ARG A 1 196 ? 6.273 10.639 -27.075 1.00 94.19 196 ARG A O 1
ATOM 1579 N N . ASP A 1 197 ? 6.136 9.941 -24.948 1.00 94.00 197 ASP A N 1
ATOM 1580 C CA . ASP A 1 197 ? 7.480 9.360 -24.929 1.00 94.00 197 ASP A CA 1
ATOM 1581 C C . ASP A 1 197 ? 7.531 8.083 -25.779 1.00 94.00 197 ASP A C 1
ATOM 1583 O O . ASP A 1 197 ? 8.432 7.933 -26.604 1.00 94.00 197 ASP A O 1
ATOM 1587 N N . ILE A 1 198 ? 6.509 7.222 -25.660 1.00 95.00 198 ILE A N 1
ATOM 1588 C CA . ILE A 1 198 ? 6.333 6.056 -26.536 1.00 95.00 198 ILE A CA 1
ATOM 1589 C C . ILE A 1 198 ? 6.234 6.500 -27.994 1.00 95.00 198 ILE A C 1
ATOM 1591 O O . ILE A 1 198 ? 6.931 5.934 -28.825 1.00 95.00 198 ILE A O 1
ATOM 1595 N N . GLU A 1 199 ? 5.400 7.498 -28.309 1.00 95.62 199 GLU A N 1
ATOM 1596 C CA . GLU A 1 199 ? 5.218 8.014 -29.671 1.00 95.62 199 GLU A CA 1
ATOM 1597 C C . GLU A 1 199 ? 6.559 8.372 -30.311 1.00 95.62 199 GLU A C 1
ATOM 1599 O O . GLU A 1 199 ? 6.837 7.923 -31.421 1.00 95.62 199 GLU A O 1
ATOM 1604 N N . LYS A 1 200 ? 7.406 9.133 -29.610 1.00 94.12 200 LYS A N 1
ATOM 1605 C CA . LYS A 1 200 ? 8.734 9.518 -30.108 1.00 94.12 200 LYS A CA 1
ATOM 1606 C C . LYS A 1 200 ? 9.610 8.303 -30.385 1.00 94.12 200 LYS A C 1
ATOM 1608 O O . LYS A 1 200 ? 10.238 8.230 -31.437 1.00 94.12 200 LYS A O 1
ATOM 1613 N N . GLU A 1 201 ? 9.640 7.358 -29.452 1.00 94.38 201 GLU A N 1
ATOM 1614 C CA . GLU A 1 201 ? 10.468 6.159 -29.552 1.00 94.38 201 GLU A CA 1
ATOM 1615 C C . GLU A 1 201 ? 10.035 5.257 -30.713 1.00 94.38 201 GLU A C 1
ATOM 1617 O O . GLU A 1 201 ? 10.854 4.874 -31.547 1.00 94.38 201 GLU A O 1
ATOM 1622 N N . ILE A 1 202 ? 8.741 4.947 -30.808 1.00 95.25 202 ILE A N 1
ATOM 1623 C CA . ILE A 1 202 ? 8.235 4.037 -31.839 1.00 95.25 202 ILE A CA 1
ATOM 1624 C C . ILE A 1 202 ? 8.186 4.713 -33.215 1.00 95.25 202 ILE A C 1
ATOM 1626 O O . ILE A 1 202 ? 8.380 4.035 -34.220 1.00 95.25 202 ILE A O 1
ATOM 1630 N N . SER A 1 203 ? 8.003 6.038 -33.279 1.00 94.44 203 SER A N 1
ATOM 1631 C CA . SER A 1 203 ? 8.108 6.786 -34.541 1.00 94.44 203 SER A CA 1
ATOM 1632 C C . SER A 1 203 ? 9.541 6.771 -35.068 1.00 94.44 203 SER A C 1
ATOM 1634 O O . SER A 1 203 ? 9.744 6.556 -36.260 1.00 94.44 203 SER A O 1
ATOM 1636 N N . ALA A 1 204 ? 10.541 6.920 -34.190 1.00 93.56 204 ALA A N 1
ATOM 1637 C CA . ALA A 1 204 ? 11.949 6.792 -34.570 1.00 93.56 204 ALA A CA 1
ATOM 1638 C C . ALA A 1 204 ? 12.295 5.378 -35.074 1.00 93.56 204 ALA A C 1
ATOM 1640 O O . ALA A 1 204 ? 13.148 5.225 -35.943 1.00 93.56 204 ALA A O 1
ATOM 1641 N N . ALA A 1 205 ? 11.602 4.357 -34.565 1.00 93.62 205 ALA A N 1
ATOM 1642 C CA . ALA A 1 205 ? 11.740 2.970 -34.999 1.00 93.62 205 ALA A CA 1
ATOM 1643 C C . ALA A 1 205 ? 10.873 2.597 -36.223 1.00 93.62 205 ALA A C 1
ATOM 1645 O O . ALA A 1 205 ? 10.904 1.447 -36.656 1.00 93.62 205 ALA A O 1
ATOM 1646 N N . GLY A 1 206 ? 10.111 3.538 -36.795 1.00 95.38 206 GLY A N 1
ATOM 1647 C CA . GLY A 1 206 ? 9.312 3.309 -38.005 1.00 95.38 206 GLY A CA 1
ATOM 1648 C C . GLY A 1 206 ? 7.982 2.582 -37.779 1.00 95.38 206 GLY A C 1
ATOM 1649 O O . GLY A 1 206 ? 7.503 1.895 -38.679 1.00 95.38 206 GLY A O 1
ATOM 1650 N N . ALA A 1 207 ? 7.379 2.708 -36.594 1.00 96.50 207 ALA A N 1
ATOM 1651 C CA . ALA A 1 207 ? 6.080 2.108 -36.308 1.00 96.50 207 ALA A CA 1
ATOM 1652 C C . ALA A 1 207 ? 4.950 2.700 -37.158 1.00 96.50 207 ALA A C 1
ATOM 1654 O O . ALA A 1 207 ? 4.871 3.907 -37.382 1.00 96.50 207 ALA A O 1
ATOM 1655 N N . THR A 1 208 ? 4.017 1.842 -37.559 1.00 97.00 208 THR A N 1
ATOM 1656 C CA . THR A 1 208 ? 2.783 2.222 -38.254 1.00 97.00 208 THR A CA 1
ATOM 1657 C C . THR A 1 208 ? 1.598 2.297 -37.285 1.00 97.00 208 THR A C 1
ATOM 1659 O O . THR A 1 208 ? 1.596 1.676 -36.220 1.00 97.00 208 THR A O 1
ATOM 1662 N N . ALA A 1 209 ? 0.550 3.038 -37.657 1.00 96.19 209 ALA A N 1
ATOM 1663 C CA . ALA A 1 209 ? -0.687 3.116 -36.872 1.00 96.19 209 ALA A CA 1
ATOM 1664 C C . ALA A 1 209 ? -1.377 1.743 -36.708 1.00 96.19 209 ALA A C 1
ATOM 1666 O O . ALA A 1 209 ? -1.971 1.471 -35.663 1.00 96.19 209 ALA A O 1
ATOM 1667 N N . GLU A 1 210 ? -1.254 0.865 -37.707 1.00 96.69 210 GLU A N 1
ATOM 1668 C CA . GLU A 1 210 ? -1.783 -0.505 -37.679 1.00 96.69 210 GLU A CA 1
ATOM 1669 C C . GLU A 1 210 ? -1.081 -1.354 -36.614 1.00 96.69 210 GLU A C 1
ATOM 1671 O O . GLU A 1 210 ? -1.741 -1.985 -35.790 1.00 96.69 210 GLU A O 1
ATOM 1676 N N . GLN A 1 211 ? 0.251 -1.276 -36.534 1.00 97.12 211 GLN A N 1
ATOM 1677 C CA . GLN A 1 211 ? 1.011 -1.958 -35.483 1.00 97.12 211 GLN A CA 1
ATOM 1678 C C . GLN A 1 211 ? 0.625 -1.463 -34.084 1.00 97.12 211 GLN A C 1
ATOM 1680 O O . GLN A 1 211 ? 0.553 -2.258 -33.148 1.00 97.12 211 GLN A O 1
ATOM 1685 N N . VAL A 1 212 ? 0.339 -0.167 -33.917 1.00 97.38 212 VAL A N 1
ATOM 1686 C CA . VAL A 1 212 ? -0.170 0.358 -32.639 1.00 97.38 212 VAL A CA 1
ATOM 1687 C C . VAL A 1 212 ? -1.502 -0.297 -32.284 1.00 97.38 212 VAL A C 1
ATOM 1689 O O . VAL A 1 212 ? -1.656 -0.791 -31.166 1.00 97.38 212 VAL A O 1
ATOM 1692 N N . TYR A 1 213 ? -2.445 -0.346 -33.225 1.00 97.44 213 TYR A N 1
ATOM 1693 C CA . TYR A 1 213 ? -3.741 -0.993 -33.024 1.00 97.44 213 TYR A CA 1
ATOM 1694 C C . TYR A 1 213 ? -3.597 -2.476 -32.639 1.00 97.44 213 TYR A C 1
ATOM 1696 O O . TYR A 1 213 ? -4.161 -2.915 -31.630 1.00 97.44 213 TYR A O 1
ATOM 1704 N N . ASP A 1 214 ? -2.789 -3.233 -33.382 1.00 97.69 214 ASP A N 1
ATOM 1705 C CA . ASP A 1 214 ? -2.582 -4.660 -33.130 1.00 97.69 214 ASP A CA 1
ATOM 1706 C C . ASP A 1 214 ? -1.891 -4.922 -31.787 1.00 97.69 214 ASP A C 1
ATOM 1708 O O . ASP A 1 214 ? -2.222 -5.890 -31.096 1.00 97.69 214 ASP A O 1
ATOM 1712 N N . ALA A 1 215 ? -0.988 -4.037 -31.357 1.00 97.81 215 ALA A N 1
ATOM 1713 C CA . ALA A 1 215 ? -0.348 -4.142 -30.051 1.00 97.81 215 ALA A CA 1
ATOM 1714 C C . ALA A 1 215 ? -1.355 -3.962 -28.901 1.00 97.81 215 ALA A C 1
ATOM 1716 O O . ALA A 1 215 ? -1.328 -4.729 -27.934 1.00 97.81 215 ALA A O 1
ATOM 1717 N N . TYR A 1 216 ? -2.284 -3.003 -29.008 1.00 97.50 216 TYR A N 1
ATOM 1718 C CA . TYR A 1 216 ? -3.381 -2.856 -28.041 1.00 97.50 216 TYR A CA 1
ATOM 1719 C C . TYR A 1 216 ? -4.302 -4.082 -28.037 1.00 97.50 216 TYR A C 1
ATOM 1721 O O . TYR A 1 216 ? -4.644 -4.590 -26.966 1.00 97.50 216 TYR A O 1
ATOM 1729 N N . LYS A 1 217 ? -4.653 -4.606 -29.217 1.00 97.50 217 LYS A N 1
ATOM 1730 C CA . LYS A 1 217 ? -5.473 -5.817 -29.358 1.00 97.50 217 LYS A CA 1
ATOM 1731 C C . LYS A 1 217 ? -4.807 -7.035 -28.713 1.00 97.50 217 LYS A C 1
ATOM 1733 O O . LYS A 1 217 ? -5.462 -7.783 -27.989 1.00 97.50 217 LYS A O 1
ATOM 1738 N N . GLN A 1 218 ? -3.502 -7.217 -28.917 1.00 96.81 218 GLN A N 1
ATOM 1739 C CA . GLN A 1 218 ? -2.745 -8.300 -28.291 1.00 96.81 218 GLN A CA 1
ATOM 1740 C C . GLN A 1 218 ? -2.641 -8.124 -26.769 1.00 96.81 218 GLN A C 1
ATOM 1742 O O . GLN A 1 218 ? -2.780 -9.102 -26.033 1.00 96.81 218 GLN A O 1
ATOM 1747 N N . ALA A 1 219 ? -2.429 -6.898 -26.282 1.00 96.38 219 ALA A N 1
ATOM 1748 C CA . ALA A 1 219 ? -2.409 -6.605 -24.850 1.00 96.38 219 ALA A CA 1
ATOM 1749 C C . ALA A 1 219 ? -3.758 -6.923 -24.183 1.00 96.38 219 ALA A C 1
ATOM 1751 O O . ALA A 1 219 ? -3.785 -7.559 -23.126 1.00 96.38 219 ALA A O 1
ATOM 1752 N N . ALA A 1 220 ? -4.865 -6.556 -24.834 1.00 94.56 220 ALA A N 1
ATOM 1753 C CA . ALA A 1 220 ? -6.218 -6.878 -24.388 1.00 94.56 220 ALA A CA 1
ATOM 1754 C C . ALA A 1 220 ? -6.469 -8.392 -24.358 1.00 94.56 220 ALA A C 1
ATOM 1756 O O . ALA A 1 220 ? -6.940 -8.914 -23.351 1.00 94.56 220 ALA A O 1
ATOM 1757 N N . GLY A 1 221 ? -6.080 -9.112 -25.417 1.00 94.12 221 GLY A N 1
ATOM 1758 C CA . GLY A 1 221 ? -6.221 -10.570 -25.490 1.00 94.12 221 GLY A CA 1
ATOM 1759 C C . GLY A 1 221 ? -5.436 -11.327 -24.414 1.00 94.12 221 GLY A C 1
ATOM 1760 O O . GLY A 1 221 ? -5.798 -12.443 -24.061 1.00 94.12 221 GLY A O 1
ATOM 1761 N N . GLN A 1 222 ? -4.387 -10.717 -23.858 1.00 94.38 222 GLN A N 1
ATOM 1762 C CA . GLN A 1 222 ? -3.602 -11.281 -22.756 1.00 94.38 222 GLN A CA 1
ATOM 1763 C C . GLN A 1 222 ? -3.995 -10.728 -21.381 1.00 94.38 222 GLN A C 1
ATOM 1765 O O . GLN A 1 222 ? -3.288 -10.980 -20.408 1.00 94.38 222 GLN A O 1
ATOM 1770 N N . ASN A 1 223 ? -5.076 -9.946 -21.299 1.00 93.75 223 ASN A N 1
ATOM 1771 C CA . ASN A 1 223 ? -5.516 -9.248 -20.090 1.00 93.75 223 ASN A CA 1
ATOM 1772 C C . ASN A 1 223 ? -4.415 -8.381 -19.435 1.00 93.75 223 ASN A C 1
ATOM 1774 O O . ASN A 1 223 ? -4.387 -8.169 -18.225 1.00 93.75 223 ASN A O 1
ATOM 1778 N N . LYS A 1 224 ? -3.478 -7.862 -20.238 1.00 94.44 224 LYS A N 1
ATOM 1779 C CA . LYS A 1 224 ? -2.368 -7.012 -19.786 1.00 94.44 224 LYS A CA 1
ATOM 1780 C C . LYS A 1 224 ? -2.632 -5.566 -20.174 1.00 94.44 224 LYS A C 1
ATOM 1782 O O . LYS A 1 224 ? -1.969 -4.990 -21.034 1.00 94.44 224 LYS A O 1
ATOM 1787 N N . LEU A 1 225 ? -3.613 -4.974 -19.502 1.00 92.19 225 LEU A N 1
ATOM 1788 C CA . LEU A 1 225 ? -4.061 -3.598 -19.720 1.00 92.19 225 LEU A CA 1
ATOM 1789 C C . LEU A 1 225 ? -3.118 -2.591 -19.039 1.00 92.19 225 LEU A C 1
ATOM 1791 O O . LEU A 1 225 ? -3.498 -1.898 -18.098 1.00 92.19 225 LEU A O 1
ATOM 1795 N N . HIS A 1 226 ? -1.864 -2.512 -19.491 1.00 94.06 226 HIS A N 1
ATOM 1796 C CA . HIS A 1 226 ? -0.907 -1.480 -19.074 1.00 94.06 226 HIS A CA 1
ATOM 1797 C C . HIS A 1 226 ? -0.022 -1.025 -20.244 1.00 94.06 226 HIS A C 1
ATOM 1799 O O . HIS A 1 226 ? 0.431 -1.837 -21.051 1.00 94.06 226 HIS A O 1
ATOM 1805 N N . LEU A 1 227 ? 0.258 0.283 -20.327 1.00 95.38 227 LEU A N 1
ATOM 1806 C CA . LEU A 1 227 ? 1.010 0.892 -21.439 1.00 95.38 227 LEU A CA 1
ATOM 1807 C C . LEU A 1 227 ? 2.421 0.324 -21.610 1.00 95.38 227 LEU A C 1
ATOM 1809 O O . LEU A 1 227 ? 2.896 0.192 -22.735 1.00 95.38 227 LEU A O 1
ATOM 1813 N N . SER A 1 228 ? 3.075 -0.068 -20.514 1.00 95.56 228 SER A N 1
ATOM 1814 C CA . SER A 1 228 ? 4.400 -0.691 -20.578 1.00 95.56 228 SER A CA 1
ATOM 1815 C C . SER A 1 228 ? 4.380 -2.016 -21.347 1.00 95.56 228 SER A C 1
ATOM 1817 O O . SER A 1 228 ? 5.386 -2.373 -21.958 1.00 95.56 228 SER A O 1
ATOM 1819 N N . TYR A 1 229 ? 3.246 -2.732 -21.355 1.00 96.00 229 TYR A N 1
ATOM 1820 C CA . TYR A 1 229 ? 3.093 -3.962 -22.129 1.00 96.00 229 TYR A CA 1
ATOM 1821 C C . TYR A 1 229 ? 2.940 -3.685 -23.618 1.00 96.00 229 TYR A C 1
ATOM 1823 O O . TYR A 1 229 ? 3.633 -4.293 -24.429 1.00 96.00 229 TYR A O 1
ATOM 1831 N N . VAL A 1 230 ? 2.083 -2.722 -23.967 1.00 96.56 230 VAL A N 1
ATOM 1832 C CA . VAL A 1 230 ? 1.879 -2.273 -25.352 1.00 96.56 230 VAL A CA 1
ATOM 1833 C C . VAL A 1 230 ? 3.205 -1.800 -25.950 1.00 96.56 230 VAL A C 1
ATOM 1835 O O . VAL A 1 230 ? 3.590 -2.244 -27.029 1.00 96.56 230 VAL A O 1
ATOM 1838 N N . ARG A 1 231 ? 3.970 -0.993 -25.200 1.00 96.06 231 ARG A N 1
ATOM 1839 C CA . ARG A 1 231 ? 5.329 -0.582 -25.582 1.00 96.06 231 ARG A CA 1
ATOM 1840 C C . ARG A 1 231 ? 6.242 -1.786 -25.825 1.00 96.06 231 ARG A C 1
ATOM 1842 O O . ARG A 1 231 ? 6.944 -1.821 -26.827 1.00 96.06 231 ARG A O 1
ATOM 1849 N N . ALA A 1 232 ? 6.237 -2.783 -24.937 1.00 95.69 232 ALA A N 1
ATOM 1850 C CA . ALA A 1 232 ? 7.087 -3.965 -25.081 1.00 95.69 232 ALA A CA 1
ATOM 1851 C C . ALA A 1 232 ? 6.753 -4.798 -26.332 1.00 95.69 232 ALA A C 1
ATOM 1853 O O . ALA A 1 232 ? 7.669 -5.296 -26.985 1.00 95.69 232 ALA A O 1
ATOM 1854 N N . ILE A 1 233 ? 5.467 -4.930 -26.678 1.00 97.00 233 ILE A N 1
ATOM 1855 C CA . ILE A 1 233 ? 5.025 -5.585 -27.918 1.00 97.00 233 ILE A CA 1
ATOM 1856 C C . ILE A 1 233 ? 5.559 -4.823 -29.136 1.00 97.00 233 ILE A C 1
ATOM 1858 O O . ILE A 1 233 ? 6.190 -5.427 -30.001 1.00 97.00 233 ILE A O 1
ATOM 1862 N N . LEU A 1 234 ? 5.372 -3.499 -29.163 1.00 96.81 234 LEU A N 1
ATOM 1863 C CA . LEU A 1 234 ? 5.807 -2.647 -30.271 1.00 96.81 234 LEU A CA 1
ATOM 1864 C C . LEU A 1 234 ? 7.319 -2.709 -30.484 1.00 96.81 234 LEU A C 1
ATOM 1866 O O . LEU A 1 234 ? 7.767 -2.993 -31.589 1.00 96.81 234 LEU A O 1
ATOM 1870 N N . LEU A 1 235 ? 8.114 -2.527 -29.428 1.00 95.31 235 LEU A N 1
ATOM 1871 C CA . LEU A 1 235 ? 9.575 -2.594 -29.536 1.00 95.31 235 LEU A CA 1
ATOM 1872 C C . LEU A 1 235 ? 10.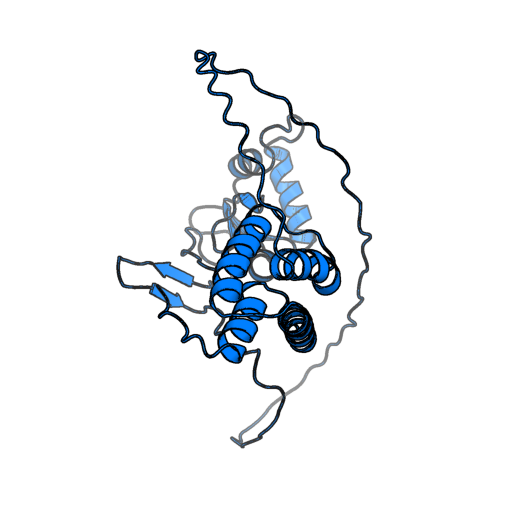053 -3.970 -30.011 1.00 95.31 235 LEU A C 1
ATOM 1874 O O . LEU A 1 235 ? 10.969 -4.055 -30.826 1.00 95.31 235 LEU A O 1
ATOM 1878 N N . LYS A 1 236 ? 9.393 -5.047 -29.563 1.00 96.19 236 LYS A N 1
ATOM 1879 C CA . LYS A 1 236 ? 9.687 -6.406 -30.028 1.00 96.19 236 LYS A CA 1
ATOM 1880 C C . LYS A 1 236 ? 9.408 -6.568 -31.524 1.00 96.19 236 LYS A C 1
ATOM 1882 O O . LYS A 1 236 ? 10.217 -7.182 -32.213 1.00 96.19 236 LYS A O 1
ATOM 1887 N N . TRP A 1 237 ? 8.289 -6.048 -32.027 1.00 96.75 237 TRP A N 1
ATOM 1888 C CA . TRP A 1 237 ? 7.949 -6.112 -33.454 1.00 96.75 237 TRP A CA 1
ATOM 1889 C C . TRP A 1 237 ? 8.869 -5.264 -34.328 1.00 96.75 237 TRP A C 1
ATOM 1891 O O . TRP A 1 237 ? 9.171 -5.659 -35.448 1.00 96.75 237 TRP A O 1
ATOM 1901 N N . LEU A 1 238 ? 9.351 -4.140 -33.801 1.00 96.06 238 LEU A N 1
ATOM 1902 C CA . LEU A 1 238 ? 10.263 -3.231 -34.498 1.00 96.06 238 LEU A CA 1
ATOM 1903 C C . LEU A 1 238 ? 11.735 -3.665 -34.402 1.00 96.06 238 LEU A C 1
ATOM 1905 O O . LEU A 1 238 ? 12.611 -2.983 -34.922 1.00 96.06 238 LEU A O 1
ATOM 1909 N N . GLY A 1 239 ? 12.029 -4.780 -33.722 1.00 95.00 239 GLY A N 1
ATOM 1910 C CA . GLY A 1 239 ? 13.397 -5.269 -33.540 1.00 95.00 239 GLY A CA 1
ATOM 1911 C C . GLY A 1 239 ? 14.273 -4.356 -32.675 1.00 95.00 239 GLY A C 1
ATOM 1912 O O . GLY A 1 239 ? 15.496 -4.475 -32.712 1.00 95.00 239 GLY A O 1
ATOM 1913 N N . VAL A 1 240 ? 13.672 -3.454 -31.892 1.00 91.94 240 VAL A N 1
ATOM 1914 C CA . VAL A 1 240 ? 14.409 -2.549 -31.007 1.00 91.94 240 VAL A CA 1
ATOM 1915 C C . VAL A 1 240 ? 14.833 -3.332 -29.760 1.00 91.94 240 VAL A C 1
ATOM 1917 O O . VAL A 1 240 ? 13.968 -3.834 -29.029 1.00 91.94 240 VAL A O 1
ATOM 1920 N N . PRO A 1 241 ? 16.145 -3.474 -29.486 1.00 84.50 241 PRO A N 1
ATOM 1921 C CA . PRO A 1 241 ? 16.613 -4.192 -28.311 1.00 84.50 241 PRO A CA 1
ATOM 1922 C C . PRO A 1 241 ? 16.120 -3.489 -27.046 1.00 84.50 241 PRO A C 1
ATOM 1924 O O . PRO A 1 241 ? 16.204 -2.269 -26.907 1.00 84.50 241 PRO A O 1
ATOM 1927 N N . ARG A 1 242 ? 15.588 -4.271 -26.103 1.00 75.69 242 ARG A N 1
ATOM 1928 C CA . ARG A 1 242 ? 15.116 -3.743 -24.823 1.00 75.69 242 ARG A CA 1
ATOM 1929 C C . ARG A 1 242 ? 16.318 -3.181 -24.066 1.00 75.69 242 ARG A C 1
ATOM 1931 O O . ARG A 1 242 ? 17.249 -3.932 -23.776 1.00 75.69 242 ARG A O 1
ATOM 1938 N N . ALA A 1 243 ? 16.286 -1.888 -23.743 1.00 72.50 243 ALA A N 1
ATOM 1939 C CA . ALA A 1 243 ? 17.279 -1.300 -22.852 1.00 72.50 243 ALA A CA 1
ATOM 1940 C C . ALA A 1 243 ? 17.337 -2.113 -21.538 1.00 72.50 243 ALA A C 1
ATOM 1942 O O . ALA A 1 243 ? 16.283 -2.584 -21.079 1.00 72.50 243 ALA A O 1
ATOM 1943 N N . PRO A 1 244 ? 18.532 -2.321 -20.954 1.00 56.75 244 PRO A N 1
ATOM 1944 C CA . PRO A 1 244 ? 18.660 -2.971 -19.657 1.00 56.75 244 PRO A CA 1
ATOM 1945 C C . PRO A 1 244 ? 17.777 -2.261 -18.621 1.00 56.75 244 PRO A C 1
ATOM 1947 O O . PRO A 1 244 ? 17.625 -1.042 -18.704 1.00 56.75 244 PRO A O 1
ATOM 1950 N N . PRO A 1 245 ? 17.165 -2.988 -17.673 1.00 58.28 245 PRO A N 1
ATOM 1951 C CA . PRO A 1 245 ? 16.440 -2.348 -16.583 1.00 58.28 245 PRO A CA 1
ATOM 1952 C C . PRO A 1 245 ? 17.409 -1.471 -15.773 1.00 58.28 245 PRO A C 1
ATOM 1954 O O . PRO A 1 245 ? 18.394 -1.990 -15.249 1.00 58.28 245 PRO A O 1
ATOM 1957 N N . GLU A 1 246 ? 17.129 -0.164 -15.721 1.00 42.66 246 GLU A N 1
ATOM 1958 C CA . GLU A 1 246 ? 17.750 0.796 -14.791 1.00 42.66 246 GLU A CA 1
ATOM 1959 C C . GLU A 1 246 ? 17.259 0.590 -13.351 1.00 42.66 246 GLU A C 1
ATOM 1961 O O . GLU A 1 246 ? 16.062 0.252 -13.163 1.00 42.66 246 GLU A O 1
#

Radius of gyration: 26.94 Å; Cα contacts (8 Å, |Δi|>4): 215; chains: 1; bounding box: 46×82×66 Å

Solvent-accessible surface area (backbone atoms only — not comparable to full-atom values): 16090 Å² total; per-residue (Å²): 85,78,90,69,32,46,69,69,25,36,39,72,46,47,36,63,60,40,35,55,70,54,44,69,88,40,84,90,62,51,50,82,50,38,62,59,52,50,50,54,38,36,75,65,66,49,33,45,79,46,82,55,100,87,47,49,29,32,36,42,68,55,39,72,81,73,64,62,69,93,57,14,51,84,58,96,64,81,72,59,93,95,56,81,74,53,30,30,38,69,83,50,100,86,44,70,50,70,41,79,45,85,68,96,77,78,90,80,83,92,73,87,81,90,80,89,84,92,86,78,90,84,85,90,83,90,81,88,78,86,86,80,83,80,85,77,85,88,81,81,88,76,87,83,84,80,84,80,83,90,78,80,94,75,85,89,81,91,71,90,72,87,69,78,76,75,78,77,48,71,48,44,49,39,54,61,63,48,42,35,76,73,68,75,42,80,74,51,78,69,52,53,51,50,50,54,55,47,35,56,54,40,52,75,60,66,56,50,43,65,57,50,51,51,25,50,53,52,24,55,77,68,73,43,88,46,69,74,52,31,50,51,48,46,34,59,74,60,70,49,77,78,75,77,91,128

Secondary structure (DSSP, 8-state):
-GGGS-TTSEEE--HHHHHHHH-TT-TT--TTTHHHHHHHHHHTTSEEEEE-SSSEEEEETTHHHHT--S-BPPPSSPPPTT----EEEESSSS-EEEES---S--SS--S----------------------------------------------------PPPPPPHHHHHHHHHHHHHHSS---HHHHHHHHHHHHHHHHTT--HHHHHHHHHHHHHTT---HHHHHHHHHHHTTPPPPPP-

Organism: NCBI:txid412755

Foldseek 3Di:
DQVPAALQQKDFLQLVRCCCPPPVPPVVDDSVCSVVVVVVCVVVVQWDWDDDPPGIMIHGRCNCVPPVDPAHDDDPTDDDPPDDGFHWDAPDDPDTDGDPHPDPPPPPDPDDDDDDDDDDDDDDDDDDDDDDDDDDDDDDDDDDDDDDDDDDDDDDDDDPPPDDDPDQDLLLVLLQVVLCVLVVDHDDPVVNVVSVVLSVVLVVLVDDSVLLNVLSVVCSVVVNSDPVSSSVSSCVVSVNDDDPDD

Nearest PDB structures (foldseek):
  4esf-assembly1_A-2  TM=6.945E-01  e=2.057E-01  Bacillus cereus ATCC 10987
  4rb2-assembly1_C  TM=6.008E-01  e=2.309E-01  Magnetospirillum gryphiswaldense MSR-1 v2
  4jba-assembly1_B  TM=7.516E-01  e=5.502E-01  Escherichia coli K-12
  1u5t-assembly1_B  TM=6.258E-01  e=1.966E+00  Saccharomyces cerevisiae

Sequence (246 aa):
MWANADDQGRLPGDPEEIKYAACPNIDHITKADIPKLLEELAKNDLIKVYNTYKTEAIQILDWWEVHRPQWAWPSQYPPPEGWQDHLRYKRGAKEVVKENWFSQVSENNASGVQQAGTQVSDKTASGEPSAKRFHLPKETEEERGKRKEERGNSPERSGELSGEKPSPSPVGLALLENFPKTFGRKPNSREAAYLRDIEKEISAAGATAEQVYDAYKQAAGQNKLHLSYVRAILLKWLGVPRAPPE

Mean predicted aligned error: 18.6 Å

InterPro domains:
  IPR034829 DnaD-like domain superfamily [SSF158499] (176-238)

pLDDT: mean 79.88, std 23.79, range [30.52, 97.81]